Protein AF-A0AAD4GV29-F1 (afdb_monomer)

pLDDT: mean 71.3, std 21.72, range [22.39, 98.0]

Solvent-accessible surface area (backbone atoms only — not comparable to full-atom values): 17876 Å² total; per-residue (Å²): 142,77,88,89,84,85,89,83,89,86,88,80,80,82,79,72,78,74,81,71,72,84,71,77,90,71,69,98,61,87,69,76,59,70,28,51,49,54,67,46,45,49,47,72,76,66,62,64,88,84,55,88,59,56,63,72,58,49,48,53,54,50,46,59,52,58,74,67,46,64,59,55,61,60,69,55,46,73,45,79,80,84,50,91,64,38,76,56,76,64,52,75,66,48,37,65,64,63,46,56,78,70,52,55,62,69,58,48,47,47,40,52,50,59,68,46,56,65,73,76,75,86,79,76,64,67,45,40,37,36,38,14,45,72,60,88,49,68,68,59,30,53,52,52,54,50,48,54,50,47,56,37,68,72,33,73,69,43,67,80,42,41,91,77,31,53,45,82,45,69,91,82,34,56,43,39,94,52,48,74,56,49,50,77,79,47,49,45,86,57,29,59,29,82,100,46,38,38,39,51,69,73,83,42,75,63,52,54,46,50,49,53,49,50,54,50,51,49,50,63,77,38,44,71,56,43,74,78,40,43,67,61,54,46,53,56,52,45,50,60,48,48,44,61,55,46,44,74,38,59,36,32,37,27,61,64,17,71,75,70,70,21,46,35,45,71,61,98,70,47,94,69,63,83,77,58,86,85,70,85,71,83,63,59,59,68,68,89,80,84,133

Secondary structure (DSSP, 8-state):
--------------------TTS-S--S---PPTT-SHHHHHHHHH--TT--S-HHHHHHHHHHHHTT-SB--HHHHTTTTT----SSPPPHHHIIIIITTT--HHHHHHHHHHHHTTSSSTT---PEEEE----SSHHHHHHHHHHHHHHHHH-HHHHHHHHHHEE--HHHH--TT-GGGHHHH-GGGG-B-TTSSBB-----HHHHHHHHHHHHHHHHHTHHHHHHHHHHHHHHHHHHHHHHHHTT-EEEE-HHHHHHT--B--GGG-TTTTT-TTS---S--------

Structure (mmCIF, N/CA/C/O backbone):
data_AF-A0AAD4GV29-F1
#
_entry.id   AF-A0AAD4GV29-F1
#
loop_
_atom_site.group_PDB
_atom_site.id
_atom_site.type_symbol
_atom_site.label_atom_id
_atom_site.label_alt_id
_atom_site.label_comp_id
_atom_site.label_asym_id
_atom_site.label_entity_id
_atom_site.label_seq_id
_atom_site.pdbx_PDB_ins_code
_atom_site.Cartn_x
_atom_site.Cartn_y
_atom_site.Cartn_z
_atom_site.occupancy
_atom_site.B_iso_or_equiv
_atom_site.auth_seq_id
_atom_site.auth_comp_id
_atom_site.auth_asym_id
_atom_site.auth_atom_id
_atom_site.pdbx_PDB_model_num
ATOM 1 N N . MET A 1 1 ? 16.908 58.456 59.358 1.00 43.72 1 MET A N 1
ATOM 2 C CA . MET A 1 1 ? 17.062 57.050 58.941 1.00 43.72 1 MET A CA 1
ATOM 3 C C . MET A 1 1 ? 15.659 56.515 58.940 1.00 43.72 1 MET A C 1
ATOM 5 O O . MET A 1 1 ? 15.117 56.273 60.008 1.00 43.72 1 MET A O 1
ATOM 9 N N . SER A 1 2 ? 15.048 56.576 57.766 1.00 35.25 2 SER A N 1
ATOM 10 C CA . SER A 1 2 ? 13.624 56.371 57.555 1.00 35.25 2 SER A CA 1
ATOM 11 C C . SER A 1 2 ? 13.476 55.537 56.298 1.00 35.25 2 SER A C 1
ATOM 13 O O . SER A 1 2 ? 14.148 55.805 55.300 1.00 35.25 2 SER A O 1
ATOM 15 N N . ASP A 1 3 ? 12.650 54.522 56.471 1.00 42.25 3 ASP A N 1
ATOM 16 C CA . ASP A 1 3 ? 12.029 53.608 55.523 1.00 42.25 3 ASP A CA 1
ATOM 17 C C . ASP A 1 3 ? 11.505 54.307 54.256 1.00 42.25 3 ASP A C 1
ATOM 19 O O . ASP A 1 3 ? 11.138 55.480 54.323 1.00 42.25 3 ASP A O 1
ATOM 23 N N . ASP A 1 4 ? 11.441 53.597 53.125 1.00 43.97 4 ASP A N 1
ATOM 24 C CA . ASP A 1 4 ? 10.141 53.180 52.575 1.00 43.97 4 ASP A CA 1
ATOM 25 C C . ASP A 1 4 ? 10.282 52.153 51.433 1.00 43.97 4 ASP A C 1
ATOM 27 O O . ASP A 1 4 ? 11.365 51.905 50.902 1.00 43.97 4 ASP A O 1
ATOM 31 N N . ASP A 1 5 ? 9.138 51.560 51.130 1.00 43.50 5 ASP A N 1
ATOM 32 C CA . ASP A 1 5 ? 8.848 50.202 50.694 1.00 43.50 5 ASP A CA 1
ATOM 33 C C . ASP A 1 5 ? 8.512 50.065 49.184 1.00 43.50 5 ASP A C 1
ATOM 35 O O . ASP A 1 5 ? 8.375 51.048 48.454 1.00 43.50 5 ASP A O 1
ATOM 39 N N . THR A 1 6 ? 8.227 48.819 48.777 1.00 38.00 6 THR A N 1
ATOM 40 C CA . THR A 1 6 ? 7.393 48.351 47.632 1.00 38.00 6 THR A CA 1
ATOM 41 C C . THR A 1 6 ? 7.939 48.215 46.188 1.00 38.00 6 THR A C 1
ATOM 43 O O . THR A 1 6 ? 8.041 49.166 45.420 1.00 38.00 6 THR A O 1
ATOM 46 N N . SER A 1 7 ? 8.240 46.945 45.851 1.00 43.03 7 SER A N 1
ATOM 47 C CA . SER A 1 7 ? 7.660 46.065 44.798 1.00 43.03 7 SER A CA 1
ATOM 48 C C . SER A 1 7 ? 7.283 46.595 43.399 1.00 43.03 7 SER A C 1
ATOM 50 O O . SER A 1 7 ? 6.442 47.476 43.272 1.00 43.03 7 SER A O 1
ATOM 52 N N . ASP A 1 8 ? 7.786 45.941 42.340 1.00 37.78 8 ASP A N 1
ATOM 53 C CA . ASP A 1 8 ? 7.007 45.008 41.490 1.00 37.78 8 ASP A CA 1
ATOM 54 C C . ASP A 1 8 ? 7.844 44.440 40.320 1.00 37.78 8 ASP A C 1
ATOM 56 O O . ASP A 1 8 ? 8.859 45.001 39.905 1.00 37.78 8 ASP A O 1
ATOM 60 N N . ASP A 1 9 ? 7.400 43.271 39.861 1.00 41.66 9 ASP A N 1
ATOM 61 C CA . ASP A 1 9 ? 7.945 42.354 38.856 1.00 41.66 9 ASP A CA 1
ATOM 62 C C . ASP A 1 9 ? 8.316 42.970 37.490 1.00 41.66 9 ASP A C 1
ATOM 64 O O . ASP A 1 9 ? 7.554 43.759 36.938 1.00 41.66 9 ASP A O 1
ATOM 68 N N . ASP A 1 10 ? 9.382 42.466 36.845 1.00 40.94 10 ASP A N 1
ATOM 69 C CA . ASP A 1 10 ? 9.278 42.124 35.418 1.00 40.94 10 ASP A CA 1
ATOM 70 C C . ASP A 1 10 ? 10.240 41.002 34.990 1.00 40.94 10 ASP A C 1
ATOM 72 O O . ASP A 1 10 ? 11.390 40.881 35.416 1.00 40.94 10 ASP A O 1
ATOM 76 N N . SER A 1 11 ? 9.697 40.160 34.125 1.00 38.06 11 SER A N 1
ATOM 77 C CA . SER A 1 11 ? 10.178 38.867 33.673 1.00 38.06 11 SER A CA 1
ATOM 78 C C . SER A 1 11 ? 10.974 39.035 32.378 1.00 38.06 11 SER A C 1
ATOM 80 O O . SER A 1 11 ? 10.417 39.400 31.349 1.00 38.06 11 SER A O 1
ATOM 82 N N . GLY A 1 12 ? 12.272 38.722 32.384 1.00 31.17 12 GLY A N 1
ATOM 83 C CA . GLY A 1 12 ? 13.130 38.803 31.195 1.00 31.17 12 GLY A CA 1
ATOM 84 C C . GLY A 1 12 ? 13.757 37.460 30.851 1.00 31.17 12 GLY A C 1
ATOM 85 O O . GLY A 1 12 ? 14.874 37.171 31.260 1.00 31.17 12 GLY A O 1
ATOM 86 N N . SER A 1 13 ? 12.997 36.648 30.124 1.00 36.84 13 SER A N 1
ATOM 87 C CA . SER A 1 13 ? 13.292 35.303 29.626 1.00 36.84 13 SER A CA 1
ATOM 88 C C . SER A 1 13 ? 14.750 35.008 29.246 1.00 36.84 13 SER A C 1
ATOM 90 O O . SER A 1 13 ? 15.316 35.588 28.319 1.00 36.84 13 SER A O 1
ATOM 92 N N . ASP A 1 14 ? 15.274 33.976 29.896 1.00 35.31 14 ASP A N 1
ATOM 93 C CA . ASP A 1 14 ? 16.470 33.215 29.558 1.00 35.31 14 ASP A CA 1
ATOM 94 C C . ASP A 1 14 ? 16.257 32.534 28.186 1.00 35.31 14 ASP A C 1
ATOM 96 O O . ASP A 1 14 ? 15.627 31.480 28.077 1.00 35.31 14 ASP A O 1
ATOM 100 N N . HIS A 1 15 ? 16.706 33.163 27.094 1.00 33.09 15 HIS A N 1
ATOM 101 C CA . HIS A 1 15 ? 16.699 32.564 25.753 1.00 33.09 15 HIS A CA 1
ATOM 102 C C . HIS A 1 15 ? 17.787 31.485 25.643 1.00 33.09 15 HIS A C 1
ATOM 104 O O . HIS A 1 15 ? 18.759 31.607 24.897 1.00 33.09 15 HIS A O 1
ATOM 110 N N . ARG A 1 16 ? 17.588 30.362 26.344 1.00 32.34 16 ARG A N 1
ATOM 111 C CA . ARG A 1 16 ? 18.011 29.069 25.804 1.00 32.34 16 ARG A CA 1
ATOM 112 C C . ARG A 1 16 ? 17.164 28.852 24.564 1.00 32.34 16 ARG A C 1
ATOM 114 O O . ARG A 1 16 ? 15.989 28.527 24.679 1.00 32.34 16 ARG A O 1
ATOM 121 N N . GLY A 1 17 ? 17.756 29.111 23.400 1.00 30.89 17 GLY A N 1
ATOM 122 C CA . GLY A 1 17 ? 17.188 28.735 22.115 1.00 30.89 17 GLY A CA 1
ATOM 123 C C . GLY A 1 17 ? 16.870 27.249 22.151 1.00 30.89 17 GLY A C 1
ATOM 124 O O . GLY A 1 17 ? 17.760 26.410 22.020 1.00 30.89 17 GLY A O 1
ATOM 125 N N . ASP A 1 18 ? 15.603 26.958 22.414 1.00 32.22 18 ASP A N 1
ATOM 126 C CA . ASP A 1 18 ? 14.986 25.661 22.251 1.00 32.22 18 ASP A CA 1
ATOM 127 C C . ASP A 1 18 ? 15.112 25.367 20.758 1.00 32.22 18 ASP A C 1
ATOM 129 O O . ASP A 1 18 ? 14.437 25.970 19.921 1.00 32.22 18 ASP A O 1
ATOM 133 N N . TYR A 1 19 ? 16.118 24.568 20.406 1.00 30.70 19 TYR A N 1
ATOM 134 C CA . TYR A 1 19 ? 16.348 24.130 19.039 1.00 30.70 19 TYR A CA 1
ATOM 135 C C . TYR A 1 19 ? 15.205 23.167 18.711 1.00 30.70 19 TYR A C 1
ATOM 137 O O . TYR A 1 19 ? 15.310 21.951 18.896 1.00 30.70 19 TYR A O 1
ATOM 145 N N . ASP A 1 20 ? 14.069 23.734 18.309 1.00 38.16 20 ASP A N 1
ATOM 146 C CA . ASP A 1 20 ? 12.896 22.995 17.879 1.00 38.16 20 ASP A CA 1
ATOM 147 C C . ASP A 1 20 ? 13.203 22.355 16.525 1.00 38.16 20 ASP A C 1
ATOM 149 O O . ASP A 1 20 ? 12.950 22.892 15.453 1.00 38.16 20 ASP A O 1
ATOM 153 N N . TRP A 1 21 ? 13.803 21.170 16.572 1.00 38.12 21 TRP A N 1
ATOM 154 C CA . TRP A 1 21 ? 14.093 20.340 15.404 1.00 38.12 21 TRP A CA 1
ATOM 155 C C . TRP A 1 21 ? 12.818 19.821 14.709 1.00 3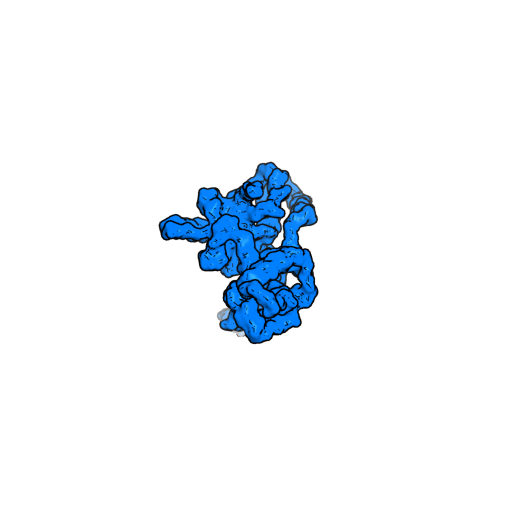8.12 21 TRP A C 1
ATOM 157 O O . TRP A 1 21 ? 12.915 19.040 13.761 1.00 38.12 21 TRP A O 1
ATOM 167 N N . ARG A 1 22 ? 11.612 20.196 15.173 1.00 35.72 22 ARG A N 1
ATOM 168 C CA . ARG A 1 22 ? 10.335 19.699 14.641 1.00 35.72 22 ARG A CA 1
ATOM 169 C C . ARG A 1 22 ? 9.976 20.204 13.244 1.00 35.72 22 ARG A C 1
ATOM 171 O O . ARG A 1 22 ? 9.034 19.653 12.680 1.00 35.72 22 ARG A O 1
ATOM 178 N N . THR A 1 23 ? 10.690 21.167 12.666 1.00 36.03 23 THR A N 1
ATOM 179 C CA . THR A 1 23 ? 10.217 21.846 11.442 1.00 36.03 23 THR A CA 1
ATOM 180 C C . THR A 1 23 ? 11.108 21.775 10.209 1.00 36.03 23 THR A C 1
ATOM 182 O O . THR A 1 23 ? 10.625 22.124 9.140 1.00 36.03 23 THR A O 1
ATOM 185 N N . ASP A 1 24 ? 12.319 21.227 10.269 1.00 40.03 24 ASP A N 1
ATOM 186 C CA . ASP A 1 24 ? 13.158 21.114 9.069 1.00 40.03 24 ASP A CA 1
ATOM 187 C C . ASP A 1 24 ? 13.353 19.650 8.689 1.00 40.03 24 ASP A C 1
ATOM 189 O O . ASP A 1 24 ? 14.056 18.930 9.383 1.00 40.03 24 ASP A O 1
ATOM 193 N N . TYR A 1 25 ? 12.657 19.204 7.635 1.00 44.53 25 TYR A N 1
ATOM 194 C CA . TYR A 1 25 ? 13.100 18.221 6.617 1.00 44.53 25 TYR A CA 1
ATOM 195 C C . TYR A 1 25 ? 11.977 17.795 5.649 1.00 44.53 25 TYR A C 1
ATOM 197 O O . TYR A 1 25 ? 12.112 16.780 4.973 1.00 44.53 25 TYR A O 1
ATOM 205 N N . LEU A 1 26 ? 10.897 18.572 5.533 1.00 48.56 26 LEU A N 1
ATOM 206 C CA . LEU A 1 26 ? 10.041 18.631 4.342 1.00 48.56 26 LEU A CA 1
ATOM 207 C C . LEU A 1 26 ? 9.531 20.078 4.234 1.00 48.56 26 LEU A C 1
ATOM 209 O O . LEU A 1 26 ? 8.484 20.408 4.777 1.00 48.56 26 LEU A O 1
ATOM 213 N N . SER A 1 27 ? 10.323 20.967 3.631 1.00 43.00 27 SER A N 1
ATOM 214 C CA . SER A 1 27 ? 9.837 22.283 3.196 1.00 43.00 27 SER A CA 1
ATOM 215 C C . SER A 1 27 ? 8.774 22.072 2.119 1.00 43.00 27 SER A C 1
ATOM 217 O O . SER A 1 27 ? 9.093 21.316 1.210 1.00 43.00 27 SER A O 1
ATOM 219 N N . ASP A 1 28 ? 7.605 22.716 2.248 1.00 41.97 28 ASP A N 1
ATOM 220 C CA . ASP A 1 28 ? 6.457 23.018 1.346 1.00 41.97 28 ASP A CA 1
ATOM 221 C C . ASP A 1 28 ? 6.274 22.393 -0.070 1.00 41.97 28 ASP A C 1
ATOM 223 O O . ASP A 1 28 ? 5.225 22.587 -0.678 1.00 41.97 28 ASP A O 1
ATOM 227 N N . ASP A 1 29 ? 7.194 21.586 -0.588 1.00 47.78 29 ASP A N 1
ATOM 228 C CA . ASP A 1 29 ? 7.027 20.662 -1.704 1.00 47.78 29 ASP A CA 1
ATOM 229 C C . ASP A 1 29 ? 7.051 19.222 -1.158 1.00 47.78 29 ASP A C 1
ATOM 231 O O . ASP A 1 29 ? 8.110 18.622 -0.953 1.00 47.78 29 ASP A O 1
ATOM 235 N N . ASP A 1 30 ? 5.867 18.641 -0.949 1.00 62.22 30 ASP A N 1
ATOM 236 C CA . ASP A 1 30 ? 5.600 17.251 -0.526 1.00 62.22 30 ASP A CA 1
ATOM 237 C C . ASP A 1 30 ? 6.041 16.190 -1.576 1.00 62.22 30 ASP A C 1
ATOM 239 O O . ASP A 1 30 ? 5.355 15.204 -1.859 1.00 62.22 30 ASP A O 1
ATOM 243 N N . HIS A 1 31 ? 7.201 16.373 -2.210 1.00 73.06 31 HIS A N 1
ATOM 244 C CA . HIS A 1 31 ? 7.697 15.528 -3.287 1.00 73.06 31 HIS A CA 1
ATOM 245 C C . HIS A 1 31 ? 8.817 14.608 -2.809 1.00 73.06 31 HIS A C 1
ATOM 247 O O . HIS A 1 31 ? 9.933 15.043 -2.524 1.00 73.06 31 HIS A O 1
ATOM 253 N N . ILE A 1 32 ? 8.565 13.298 -2.806 1.00 84.94 32 ILE A N 1
ATOM 254 C CA . ILE A 1 32 ? 9.645 12.328 -2.610 1.00 84.94 32 ILE A CA 1
ATOM 255 C C . ILE A 1 32 ? 10.310 12.004 -3.959 1.00 84.94 32 ILE A C 1
ATOM 257 O O . ILE A 1 32 ? 9.605 11.746 -4.942 1.00 84.94 32 ILE A O 1
ATOM 261 N N . PRO A 1 33 ? 11.650 11.960 -4.061 1.00 88.25 33 PRO A N 1
ATOM 262 C CA . PRO A 1 33 ? 12.317 11.618 -5.316 1.00 88.25 33 PRO A CA 1
ATOM 263 C C . PRO A 1 33 ? 11.918 10.233 -5.838 1.00 88.25 33 PRO A C 1
ATOM 265 O O . PRO A 1 33 ? 11.671 9.298 -5.071 1.00 88.25 33 PRO A O 1
ATOM 268 N N . TRP A 1 34 ? 11.836 10.084 -7.160 1.00 90.81 34 TRP A N 1
ATOM 269 C CA . TRP A 1 34 ? 11.566 8.790 -7.793 1.00 90.81 34 TRP A CA 1
ATOM 270 C C . TRP A 1 34 ? 12.702 7.791 -7.570 1.00 90.81 34 TRP A C 1
ATOM 272 O O . TRP A 1 34 ? 13.879 8.147 -7.621 1.00 90.81 34 TRP A O 1
ATOM 282 N N . GLY A 1 35 ? 12.339 6.530 -7.329 1.00 90.25 35 GLY A N 1
ATOM 283 C CA . GLY A 1 35 ? 13.274 5.444 -7.050 1.00 90.25 35 GLY A CA 1
ATOM 284 C C . GLY A 1 35 ? 13.620 5.293 -5.570 1.00 90.25 35 GLY A C 1
ATOM 285 O O . GLY A 1 35 ? 14.429 4.439 -5.230 1.00 90.25 35 GLY A O 1
ATOM 286 N N . VAL A 1 36 ? 13.071 6.101 -4.665 1.00 88.38 36 VAL A N 1
ATOM 287 C CA . VAL A 1 36 ? 13.401 5.988 -3.233 1.00 88.38 36 VAL A CA 1
ATOM 288 C C . VAL A 1 36 ? 12.757 4.751 -2.600 1.00 88.38 36 VAL A C 1
ATOM 290 O O . VAL A 1 36 ? 13.322 4.176 -1.672 1.00 88.38 36 VAL A O 1
ATOM 293 N N . LEU A 1 37 ? 11.602 4.301 -3.099 1.00 89.69 37 LEU A N 1
ATOM 294 C CA . LEU A 1 37 ? 10.901 3.159 -2.508 1.00 89.69 37 LEU A CA 1
ATOM 295 C C . LEU A 1 37 ? 11.505 1.821 -2.988 1.00 89.69 37 LEU A C 1
ATOM 297 O O . LEU A 1 37 ? 11.820 1.691 -4.174 1.00 89.69 37 LEU A O 1
ATOM 301 N N . PRO A 1 38 ? 11.601 0.783 -2.129 1.00 91.31 38 PRO A N 1
ATOM 302 C CA . PRO A 1 38 ? 12.167 -0.518 -2.507 1.00 91.31 38 PRO A CA 1
ATOM 303 C C . PRO A 1 38 ? 11.488 -1.171 -3.713 1.00 91.31 38 PRO A C 1
ATOM 305 O O . PRO A 1 38 ? 12.152 -1.755 -4.565 1.00 91.31 38 PRO A O 1
ATOM 308 N N . ILE A 1 39 ? 10.165 -1.045 -3.824 1.00 93.44 39 ILE A N 1
ATOM 309 C CA . ILE A 1 39 ? 9.434 -1.555 -4.988 1.00 93.44 39 ILE A CA 1
ATOM 310 C C . ILE A 1 39 ? 9.762 -0.775 -6.264 1.00 93.44 39 ILE A C 1
ATOM 312 O O . ILE A 1 39 ? 9.824 -1.363 -7.336 1.00 93.44 39 ILE A O 1
ATOM 316 N N . GLU A 1 40 ? 10.020 0.531 -6.175 1.00 95.00 40 GLU A N 1
ATOM 317 C CA . GLU A 1 40 ? 10.432 1.313 -7.342 1.00 95.00 40 GLU A CA 1
ATOM 318 C C . GLU A 1 40 ? 11.800 0.848 -7.824 1.00 95.00 40 GLU A C 1
ATOM 320 O O . GLU A 1 40 ? 11.953 0.616 -9.018 1.00 95.00 40 GLU A O 1
ATOM 325 N N . GLN A 1 41 ? 12.747 0.625 -6.901 1.00 94.06 41 GLN A N 1
ATOM 326 C CA . GLN A 1 41 ? 14.038 0.006 -7.213 1.00 94.06 41 GLN A CA 1
ATOM 327 C C . GLN A 1 41 ? 13.861 -1.368 -7.858 1.00 94.06 41 GLN A C 1
ATOM 329 O O . GLN A 1 41 ? 14.482 -1.651 -8.880 1.00 94.06 41 GLN A O 1
ATOM 334 N N . TYR A 1 42 ? 12.987 -2.212 -7.315 1.00 95.69 42 TYR A N 1
ATOM 335 C CA . TYR A 1 42 ? 12.726 -3.524 -7.895 1.00 95.69 42 TYR A CA 1
ATOM 336 C C . TYR A 1 42 ? 12.192 -3.426 -9.329 1.00 95.69 42 TYR A C 1
ATOM 338 O O . TYR A 1 42 ? 12.711 -4.089 -10.228 1.00 95.69 42 TYR A O 1
ATOM 346 N N . LEU A 1 43 ? 11.194 -2.567 -9.560 1.00 97.00 43 LEU A N 1
ATOM 347 C CA . LEU A 1 43 ? 10.583 -2.382 -10.874 1.00 97.00 43 LEU A CA 1
ATOM 348 C C . LEU A 1 43 ? 11.603 -1.896 -11.900 1.00 97.00 43 LEU A C 1
ATOM 350 O O . LEU A 1 43 ? 11.725 -2.509 -12.953 1.00 97.00 43 LEU A O 1
ATOM 354 N N . ILE A 1 44 ? 12.363 -0.842 -11.599 1.00 96.94 44 ILE A N 1
ATOM 355 C CA . ILE A 1 44 ? 13.300 -0.268 -12.574 1.00 96.94 44 ILE A CA 1
ATOM 356 C C . ILE A 1 44 ? 14.504 -1.184 -12.843 1.00 96.94 44 ILE A C 1
ATOM 358 O O . ILE A 1 44 ? 15.088 -1.116 -13.918 1.00 96.94 44 ILE A O 1
ATOM 362 N N . ASN A 1 45 ? 14.895 -2.046 -11.901 1.00 96.25 45 ASN A N 1
ATOM 363 C CA . ASN A 1 45 ? 15.996 -2.995 -12.111 1.00 96.25 45 ASN A CA 1
ATOM 364 C C . ASN A 1 45 ? 15.557 -4.298 -12.802 1.00 96.25 45 ASN A C 1
ATOM 366 O O . ASN A 1 45 ? 16.397 -4.984 -13.373 1.00 96.25 45 ASN A O 1
ATOM 370 N N . THR A 1 46 ? 14.263 -4.631 -12.770 1.00 97.31 46 THR A N 1
ATOM 371 C CA . THR A 1 46 ? 13.729 -5.907 -13.295 1.00 97.31 46 THR A CA 1
ATOM 372 C C . THR A 1 46 ? 12.848 -5.713 -14.534 1.00 97.31 46 THR A C 1
ATOM 374 O O . THR A 1 46 ? 12.311 -6.675 -15.083 1.00 97.31 46 THR A O 1
ATOM 377 N N . TRP A 1 47 ? 12.656 -4.471 -14.979 1.00 98.00 47 TRP A N 1
ATOM 378 C CA . TRP A 1 47 ? 11.840 -4.182 -16.148 1.00 98.00 47 TRP A CA 1
ATOM 379 C C . TRP A 1 47 ? 12.461 -4.766 -17.418 1.00 98.00 47 TRP A C 1
ATOM 381 O O . TRP A 1 47 ? 13.610 -4.481 -17.749 1.00 98.00 47 TRP A O 1
ATOM 391 N N . ASP A 1 48 ? 11.678 -5.549 -18.154 1.00 97.62 48 ASP A N 1
ATOM 392 C CA . ASP A 1 48 ? 12.073 -6.102 -19.447 1.00 97.62 48 ASP A CA 1
ATOM 393 C C . ASP A 1 48 ? 11.481 -5.245 -20.569 1.00 97.62 48 ASP A C 1
ATOM 395 O O . ASP A 1 48 ? 10.285 -5.305 -20.848 1.00 97.62 48 ASP A O 1
ATOM 399 N N . TYR A 1 49 ? 12.335 -4.439 -21.198 1.00 95.44 49 TYR A N 1
ATOM 400 C CA . TYR A 1 49 ? 11.972 -3.550 -22.303 1.00 95.44 49 TYR A CA 1
ATOM 401 C C . TYR A 1 49 ? 11.675 -4.285 -23.614 1.00 95.44 49 TYR A C 1
ATOM 403 O O . TYR A 1 49 ? 11.082 -3.688 -24.510 1.00 95.44 49 TYR A O 1
ATOM 411 N N . ALA A 1 50 ? 12.095 -5.547 -23.744 1.00 96.38 50 ALA A N 1
ATOM 412 C CA . ALA A 1 50 ? 11.802 -6.382 -24.905 1.00 96.38 50 ALA A CA 1
ATOM 413 C C . ALA A 1 50 ? 10.496 -7.177 -24.739 1.00 96.38 50 ALA A C 1
ATOM 415 O O . ALA A 1 50 ? 10.070 -7.860 -25.674 1.00 96.38 50 ALA A O 1
ATOM 416 N N . SER A 1 51 ? 9.857 -7.091 -23.568 1.00 95.44 51 SER A N 1
ATOM 417 C CA . SER A 1 51 ? 8.599 -7.773 -23.291 1.00 95.44 51 SER A CA 1
ATOM 418 C C . SER A 1 51 ? 7.493 -7.317 -24.243 1.00 95.44 51 SER A C 1
ATOM 420 O O . SER A 1 51 ? 7.306 -6.128 -24.497 1.00 95.44 51 SER A O 1
ATOM 422 N N . VAL A 1 52 ? 6.710 -8.283 -24.726 1.00 95.69 52 VAL A N 1
ATOM 423 C CA . VAL A 1 52 ? 5.479 -8.036 -25.495 1.00 95.69 52 VAL A CA 1
ATOM 424 C C . VAL A 1 52 ? 4.270 -7.759 -24.593 1.00 95.69 52 VAL A C 1
ATOM 426 O O . VAL A 1 52 ? 3.193 -7.428 -25.087 1.00 95.69 52 VAL A O 1
ATOM 429 N N . GLU A 1 53 ? 4.421 -7.915 -23.274 1.00 96.00 53 GLU A N 1
ATOM 430 C CA . GLU A 1 53 ? 3.368 -7.610 -22.307 1.00 96.00 53 GLU A CA 1
ATOM 431 C C . GLU A 1 53 ? 3.086 -6.097 -22.282 1.00 96.00 53 GLU A C 1
ATOM 433 O O . GLU A 1 53 ? 4.019 -5.290 -22.257 1.00 96.00 53 GLU A O 1
ATOM 438 N N . PRO A 1 54 ? 1.813 -5.671 -22.196 1.00 96.31 54 PRO A N 1
ATOM 439 C CA . PRO A 1 54 ? 1.493 -4.288 -21.881 1.00 96.31 54 PRO A CA 1
ATOM 440 C C . PRO A 1 54 ? 2.163 -3.855 -20.563 1.00 96.31 54 PRO A C 1
ATOM 442 O O . PRO A 1 54 ? 2.134 -4.623 -19.594 1.00 96.31 54 PRO A O 1
ATOM 445 N N . PRO A 1 55 ? 2.675 -2.611 -20.450 1.00 96.12 55 PRO A N 1
ATOM 446 C CA . PRO A 1 55 ? 3.376 -2.145 -19.250 1.00 96.12 55 PRO A CA 1
ATOM 447 C C . PRO A 1 55 ? 2.609 -2.376 -17.940 1.00 96.12 55 PRO A C 1
ATOM 449 O O . PRO A 1 55 ? 3.178 -2.801 -16.938 1.00 96.12 55 PRO A O 1
ATOM 452 N N . ALA A 1 56 ? 1.292 -2.155 -17.930 1.00 94.75 56 ALA A N 1
ATOM 453 C CA . ALA A 1 56 ? 0.475 -2.396 -16.741 1.00 94.75 56 ALA A CA 1
ATOM 454 C C . ALA A 1 56 ? 0.491 -3.874 -16.300 1.00 94.75 56 ALA A C 1
ATOM 456 O O . ALA A 1 56 ? 0.586 -4.157 -15.106 1.00 94.75 56 ALA A O 1
ATOM 457 N N . GLN A 1 57 ? 0.457 -4.812 -17.251 1.00 96.25 57 GLN A N 1
ATOM 458 C CA . GLN A 1 57 ? 0.468 -6.248 -16.974 1.00 96.25 57 GLN A CA 1
ATOM 459 C C . GLN A 1 57 ? 1.837 -6.708 -16.465 1.00 96.25 57 GLN A C 1
ATOM 461 O O . GLN A 1 57 ? 1.916 -7.402 -15.449 1.00 96.25 57 GLN A O 1
ATOM 466 N N . GLN A 1 58 ? 2.912 -6.256 -17.114 1.00 97.50 58 GLN A N 1
ATOM 467 C CA . GLN A 1 58 ? 4.276 -6.516 -16.660 1.00 97.50 58 GLN A CA 1
ATOM 468 C C . GLN A 1 58 ? 4.489 -6.005 -15.232 1.00 97.50 58 GLN A C 1
ATOM 470 O O . GLN A 1 58 ? 5.048 -6.709 -14.390 1.00 97.50 58 GLN A O 1
ATOM 475 N N . ARG A 1 59 ? 3.973 -4.811 -14.919 1.00 96.75 59 ARG A N 1
ATOM 476 C CA . ARG A 1 59 ? 4.053 -4.231 -13.576 1.00 96.75 59 ARG A CA 1
ATOM 477 C C . ARG A 1 59 ? 3.361 -5.093 -12.524 1.00 96.75 59 ARG A C 1
ATOM 479 O O . ARG A 1 59 ? 3.973 -5.368 -11.498 1.00 96.75 59 ARG A O 1
ATOM 486 N N . VAL A 1 60 ? 2.128 -5.543 -12.766 1.00 94.06 60 VAL A N 1
ATOM 487 C CA . VAL A 1 60 ? 1.397 -6.422 -11.830 1.00 94.06 60 VAL A CA 1
ATOM 488 C C . VAL A 1 60 ? 2.157 -7.730 -11.602 1.00 94.06 60 VAL A C 1
ATOM 490 O O . VAL A 1 60 ? 2.317 -8.169 -10.462 1.00 94.06 60 VAL A O 1
ATOM 493 N N . ARG A 1 61 ? 2.713 -8.325 -12.665 1.00 95.88 61 ARG A N 1
ATOM 494 C CA . ARG A 1 61 ? 3.549 -9.528 -12.550 1.00 95.88 61 ARG A CA 1
ATOM 495 C C . ARG A 1 61 ? 4.786 -9.282 -11.682 1.00 95.88 61 ARG A C 1
ATOM 497 O O . ARG A 1 61 ? 5.077 -10.093 -10.801 1.00 95.88 61 ARG A O 1
ATOM 504 N N . LEU A 1 62 ? 5.500 -8.179 -11.909 1.00 96.81 62 LEU A N 1
ATOM 505 C CA . LEU A 1 62 ? 6.677 -7.801 -11.122 1.00 96.81 62 LEU A CA 1
ATOM 506 C C . LEU A 1 62 ? 6.317 -7.466 -9.668 1.00 96.81 62 LEU A C 1
ATOM 508 O O . LEU A 1 62 ? 7.055 -7.853 -8.770 1.00 96.81 62 LEU A O 1
ATOM 512 N N . LEU A 1 63 ? 5.167 -6.841 -9.406 1.00 93.69 63 LEU A N 1
ATOM 513 C CA . LEU A 1 63 ? 4.651 -6.632 -8.048 1.00 93.69 63 LEU A CA 1
ATOM 514 C C . LEU A 1 63 ? 4.440 -7.970 -7.328 1.00 93.69 63 LEU A C 1
ATOM 516 O O . LEU A 1 63 ? 4.913 -8.150 -6.209 1.00 93.69 63 LEU A O 1
ATOM 520 N N . GLY A 1 64 ? 3.831 -8.955 -7.993 1.00 91.44 64 GLY A N 1
ATOM 521 C CA . GLY A 1 64 ? 3.692 -10.305 -7.440 1.00 91.44 64 GLY A CA 1
ATOM 522 C C . GLY A 1 64 ? 5.034 -11.001 -7.172 1.00 91.44 64 GLY A C 1
ATOM 523 O O . GLY A 1 64 ? 5.160 -11.772 -6.224 1.00 91.44 64 GLY A O 1
ATOM 524 N N . GLN A 1 65 ? 6.066 -10.743 -7.982 1.00 93.38 65 GLN A N 1
ATOM 525 C CA . GLN A 1 65 ? 7.426 -11.230 -7.714 1.00 93.38 65 GLN A CA 1
ATOM 526 C C . GLN A 1 65 ? 8.069 -10.500 -6.529 1.00 93.38 65 GLN A C 1
ATOM 528 O O . GLN A 1 65 ? 8.609 -11.157 -5.643 1.00 93.38 65 GLN A O 1
ATOM 533 N N . PHE A 1 66 ? 7.927 -9.177 -6.457 1.00 91.94 66 PHE A N 1
ATOM 534 C CA . PHE A 1 66 ? 8.402 -8.372 -5.338 1.00 91.94 66 PHE A CA 1
ATOM 535 C C . PHE A 1 66 ? 7.816 -8.839 -4.009 1.00 91.94 66 PHE A C 1
ATOM 537 O O . PHE A 1 66 ? 8.551 -8.934 -3.034 1.00 91.94 66 PHE A O 1
ATOM 544 N N . LEU A 1 67 ? 6.520 -9.164 -3.948 1.00 88.31 67 LEU A N 1
ATOM 545 C CA . LEU A 1 67 ? 5.854 -9.633 -2.724 1.00 88.31 67 LEU A CA 1
ATOM 546 C C . LEU A 1 67 ? 6.397 -10.973 -2.202 1.00 88.31 67 LEU A 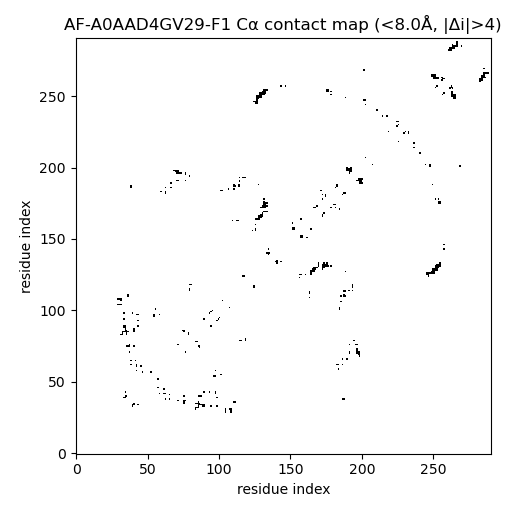C 1
ATOM 548 O O . LEU A 1 67 ? 6.230 -11.268 -1.024 1.00 88.31 67 LEU A O 1
ATOM 552 N N . ARG A 1 68 ? 7.079 -11.754 -3.048 1.00 89.44 68 ARG A N 1
ATOM 553 C CA . ARG A 1 68 ? 7.709 -13.033 -2.683 1.00 89.44 68 ARG A CA 1
ATOM 554 C C . ARG A 1 68 ? 9.154 -12.896 -2.196 1.00 89.44 68 ARG A C 1
ATOM 556 O O . ARG A 1 68 ? 9.768 -13.900 -1.864 1.00 89.44 68 ARG A O 1
ATOM 563 N N . LEU A 1 69 ? 9.722 -11.687 -2.175 1.00 87.06 69 LEU A N 1
ATOM 564 C CA . LEU A 1 69 ? 11.070 -11.478 -1.643 1.00 87.06 69 LEU A CA 1
ATOM 565 C C . LEU A 1 69 ? 11.058 -11.571 -0.118 1.00 87.06 69 LEU A C 1
ATOM 567 O O . LEU A 1 69 ? 10.491 -10.690 0.522 1.00 87.06 69 LEU A O 1
ATOM 571 N N . ASP A 1 70 ? 11.727 -12.561 0.466 1.00 85.44 70 ASP A N 1
ATOM 572 C CA . ASP A 1 70 ? 11.871 -12.658 1.928 1.00 85.44 70 ASP A CA 1
ATOM 573 C C . ASP A 1 70 ? 12.837 -11.611 2.492 1.00 85.44 70 ASP A C 1
ATOM 575 O O . ASP A 1 70 ? 12.670 -11.127 3.612 1.00 85.44 70 ASP A O 1
ATOM 579 N N . ARG A 1 71 ? 13.838 -11.229 1.694 1.00 88.25 71 ARG A N 1
ATOM 580 C CA . ARG A 1 71 ? 14.838 -10.220 2.036 1.00 88.25 71 ARG A CA 1
ATOM 581 C C . ARG A 1 71 ? 15.051 -9.263 0.871 1.00 88.25 71 ARG A C 1
ATOM 583 O O . ARG A 1 71 ? 15.124 -9.674 -0.285 1.00 88.25 71 ARG A O 1
ATOM 590 N N . PHE A 1 72 ? 15.170 -7.985 1.196 1.00 88.12 72 PHE A N 1
ATOM 591 C CA . PHE A 1 72 ? 15.495 -6.921 0.258 1.00 88.12 72 PHE A CA 1
ATOM 592 C C . PHE A 1 72 ? 17.019 -6.684 0.227 1.00 88.12 72 PHE A C 1
ATOM 594 O O . PHE A 1 72 ? 17.685 -6.859 1.250 1.00 88.12 72 PHE A O 1
ATOM 601 N N . PRO A 1 73 ? 17.595 -6.284 -0.919 1.00 89.44 73 PRO A N 1
ATOM 602 C CA . PRO A 1 73 ? 18.963 -5.780 -0.996 1.00 89.44 73 PRO A CA 1
ATOM 603 C C . PRO A 1 73 ? 19.224 -4.625 -0.021 1.00 89.44 73 PRO A C 1
ATOM 605 O O . PRO A 1 73 ? 18.394 -3.721 0.119 1.00 89.44 73 PRO A O 1
ATOM 608 N N . GLU A 1 74 ? 20.389 -4.646 0.633 1.00 85.31 74 GLU A N 1
ATOM 609 C CA . GLU A 1 74 ? 20.791 -3.673 1.662 1.00 85.31 74 GLU A CA 1
ATOM 610 C C . GLU A 1 74 ? 20.702 -2.237 1.150 1.00 85.31 74 GLU A C 1
ATOM 612 O O . GLU A 1 74 ? 20.218 -1.349 1.846 1.00 85.31 74 GLU A O 1
ATOM 617 N N . GLU A 1 75 ? 21.096 -1.994 -0.094 1.00 84.81 75 GLU A N 1
ATOM 618 C CA . GLU A 1 75 ? 21.056 -0.685 -0.734 1.00 84.81 75 GLU A CA 1
ATOM 619 C C . GLU A 1 75 ? 19.632 -0.120 -0.890 1.00 84.81 75 GLU A C 1
ATOM 621 O O . GLU A 1 75 ? 19.462 1.101 -0.959 1.00 84.81 75 GLU A O 1
ATOM 626 N N . TRP A 1 76 ? 18.601 -0.976 -0.900 1.00 84.62 76 TRP A N 1
ATOM 627 C CA . TRP A 1 76 ? 17.194 -0.558 -0.945 1.00 84.62 76 TRP A CA 1
ATOM 628 C C . TRP A 1 76 ? 16.649 -0.237 0.452 1.00 84.62 76 TRP A C 1
ATOM 630 O O . TRP A 1 76 ? 15.719 0.560 0.563 1.00 84.62 76 TRP A O 1
ATOM 640 N N . CYS A 1 77 ? 17.224 -0.813 1.515 1.00 75.81 77 CYS A N 1
ATOM 641 C CA . CYS A 1 77 ? 16.790 -0.585 2.902 1.00 75.81 77 CYS A CA 1
ATOM 642 C C . CYS A 1 77 ? 17.680 0.390 3.681 1.00 75.81 77 CYS A C 1
ATOM 644 O O . CYS A 1 77 ? 17.253 0.920 4.706 1.00 75.81 77 CYS A O 1
ATOM 646 N N . SER A 1 78 ? 18.916 0.637 3.230 1.00 57.19 78 SER A N 1
ATOM 647 C CA . SER A 1 78 ? 19.957 1.391 3.956 1.00 57.19 78 SER A CA 1
ATOM 648 C C . SER A 1 78 ? 19.579 2.846 4.273 1.00 57.19 78 SER A C 1
ATOM 650 O O . SER A 1 78 ? 20.341 3.561 4.919 1.00 57.19 78 SER A O 1
ATOM 652 N N . ARG A 1 79 ? 18.394 3.304 3.854 1.00 57.06 79 ARG A N 1
ATOM 653 C CA . ARG A 1 79 ? 17.975 4.707 3.878 1.00 57.06 79 ARG A CA 1
ATOM 654 C C . ARG A 1 79 ? 16.744 5.032 4.717 1.00 57.06 79 ARG A C 1
ATOM 656 O O . ARG A 1 79 ? 16.307 6.178 4.707 1.00 57.06 79 ARG A O 1
ATOM 663 N N . PHE A 1 80 ? 16.288 4.123 5.579 1.00 55.44 80 PHE A N 1
ATOM 664 C CA . PHE A 1 80 ? 15.334 4.476 6.648 1.00 55.44 80 PHE A CA 1
ATOM 665 C C . PHE A 1 80 ? 15.942 5.386 7.745 1.00 55.44 80 PHE A C 1
ATOM 667 O O . PHE A 1 80 ? 15.285 5.701 8.730 1.00 55.44 80 PHE A O 1
ATOM 674 N N . ARG A 1 81 ? 17.193 5.848 7.559 1.00 51.94 81 ARG A N 1
ATOM 675 C CA . ARG A 1 81 ? 17.987 6.678 8.480 1.00 51.94 81 ARG A CA 1
ATOM 676 C C . ARG A 1 81 ? 18.364 8.070 7.923 1.00 51.94 81 ARG A C 1
ATOM 678 O O . ARG A 1 81 ? 19.474 8.513 8.170 1.00 51.94 81 ARG A O 1
ATOM 685 N N . ASN A 1 82 ? 17.456 8.782 7.240 1.00 52.50 82 ASN A N 1
ATOM 686 C CA . ASN A 1 82 ? 17.556 10.235 6.922 1.00 52.50 82 ASN A CA 1
ATOM 687 C C . ASN A 1 82 ? 18.074 10.669 5.524 1.00 52.50 82 ASN A C 1
ATOM 689 O O . ASN A 1 82 ? 18.529 11.802 5.394 1.00 52.50 82 ASN A O 1
ATOM 693 N N . ALA A 1 83 ? 17.996 9.857 4.458 1.00 57.81 83 ALA A N 1
ATOM 694 C CA . ALA A 1 83 ? 18.403 10.318 3.115 1.00 57.81 83 ALA A CA 1
ATOM 695 C C . ALA A 1 83 ? 17.390 9.968 2.008 1.00 57.81 83 ALA A C 1
ATOM 697 O O . ALA A 1 83 ? 17.221 8.799 1.668 1.00 57.81 83 ALA A O 1
ATOM 698 N N . LEU A 1 84 ? 16.788 10.990 1.383 1.00 73.31 84 LEU A N 1
ATOM 699 C CA . LEU A 1 84 ? 15.910 10.903 0.197 1.00 73.31 84 LEU A CA 1
ATOM 700 C C . LEU A 1 84 ? 16.693 10.648 -1.109 1.00 73.31 84 LEU A C 1
ATOM 702 O O . LEU A 1 84 ? 16.400 11.216 -2.157 1.00 73.31 84 LEU A O 1
ATOM 706 N N . VAL A 1 85 ? 17.727 9.812 -1.060 1.00 80.56 85 VAL A N 1
ATOM 707 C CA . VAL A 1 85 ? 18.557 9.494 -2.229 1.00 80.56 85 VAL A CA 1
ATOM 708 C C . VAL A 1 85 ? 18.218 8.072 -2.673 1.00 80.56 85 VAL A C 1
ATOM 710 O O . VAL A 1 85 ? 18.267 7.175 -1.845 1.00 80.56 85 VAL A O 1
ATOM 713 N N . PRO A 1 86 ? 17.858 7.800 -3.932 1.00 84.94 86 PRO A N 1
ATOM 714 C CA . PRO A 1 86 ? 17.590 6.437 -4.387 1.00 84.94 86 PRO A CA 1
ATOM 715 C C . PRO A 1 86 ? 18.885 5.615 -4.540 1.00 84.94 86 PRO A C 1
ATOM 717 O O . PRO A 1 86 ? 19.986 6.161 -4.635 1.00 84.94 86 PRO A O 1
ATOM 720 N N . ALA A 1 87 ? 18.795 4.277 -4.522 1.00 86.19 87 ALA A N 1
ATOM 721 C CA . ALA A 1 87 ? 19.959 3.402 -4.770 1.00 86.19 87 ALA A CA 1
ATOM 722 C C . ALA A 1 87 ? 20.444 3.561 -6.213 1.00 86.19 87 ALA A C 1
ATOM 724 O O . ALA A 1 87 ? 21.630 3.749 -6.466 1.00 86.19 87 ALA A O 1
ATOM 725 N N . ARG A 1 88 ? 19.480 3.608 -7.130 1.00 90.62 88 ARG A N 1
ATOM 726 C CA . ARG A 1 88 ? 19.658 4.013 -8.516 1.00 90.62 88 ARG A CA 1
ATOM 727 C C . ARG A 1 88 ? 18.634 5.079 -8.871 1.00 90.62 88 ARG A C 1
ATOM 729 O O . ARG A 1 88 ? 17.439 4.875 -8.656 1.00 90.62 88 ARG A O 1
ATOM 736 N N . PHE A 1 89 ? 19.084 6.189 -9.444 1.00 91.88 89 PHE A N 1
ATOM 737 C CA . PHE A 1 89 ? 18.169 7.184 -9.994 1.00 91.88 89 PHE A CA 1
ATOM 738 C C . PHE A 1 89 ? 17.464 6.613 -11.234 1.00 91.88 89 PHE A C 1
ATOM 740 O O . PHE A 1 89 ? 18.143 6.091 -12.128 1.00 91.88 89 PHE A O 1
ATOM 747 N N . PRO A 1 90 ? 16.124 6.683 -11.308 1.00 94.88 90 PRO A N 1
ATOM 748 C CA . PRO A 1 90 ? 15.409 6.307 -12.514 1.00 94.88 90 PRO A CA 1
ATOM 749 C C . PRO A 1 90 ? 15.659 7.338 -13.615 1.00 94.88 90 PRO A C 1
ATOM 751 O O . PRO A 1 90 ? 15.717 8.547 -13.376 1.00 94.88 90 PRO A O 1
ATOM 754 N N . THR A 1 91 ? 15.778 6.857 -14.845 1.00 96.50 91 THR A N 1
ATOM 755 C CA . THR A 1 91 ? 15.844 7.701 -16.038 1.00 96.50 91 THR A CA 1
ATOM 756 C C . THR A 1 91 ? 14.483 8.343 -16.331 1.00 96.50 91 THR A C 1
ATOM 758 O O . THR A 1 91 ? 13.437 7.907 -15.846 1.00 96.50 91 THR A O 1
ATOM 761 N N . VAL A 1 92 ? 14.461 9.372 -17.184 1.00 95.62 92 VAL A N 1
ATOM 762 C CA . VAL A 1 92 ? 13.205 10.011 -17.625 1.00 95.62 92 VAL A CA 1
ATOM 763 C C . VAL A 1 92 ? 12.280 9.013 -18.337 1.00 95.62 92 VAL A C 1
ATOM 765 O O . VAL A 1 92 ? 11.064 9.070 -18.156 1.00 95.62 92 VAL A O 1
ATOM 768 N N . ALA A 1 93 ? 12.843 8.088 -19.120 1.00 96.00 93 ALA A N 1
ATOM 769 C CA . ALA A 1 93 ? 12.077 7.053 -19.812 1.00 96.00 93 ALA A CA 1
ATOM 770 C C . ALA A 1 93 ? 11.445 6.059 -18.825 1.00 96.00 93 ALA A C 1
ATOM 772 O O . ALA A 1 93 ? 10.252 5.781 -18.922 1.00 96.00 93 ALA A O 1
ATOM 773 N N . GLU A 1 94 ? 12.210 5.597 -17.831 1.00 96.94 94 GLU A N 1
ATOM 774 C CA . GLU A 1 94 ? 11.718 4.723 -16.756 1.00 96.94 94 GLU A CA 1
ATOM 775 C C . GLU A 1 94 ? 10.603 5.381 -15.956 1.00 96.94 94 GLU A C 1
ATOM 777 O O . GLU A 1 94 ? 9.560 4.778 -15.715 1.00 96.94 94 GLU A O 1
ATOM 782 N N . ASN A 1 95 ? 10.788 6.647 -15.596 1.00 95.56 95 ASN A N 1
ATOM 783 C CA . ASN A 1 95 ? 9.771 7.421 -14.907 1.00 95.56 95 ASN A CA 1
ATOM 784 C C . ASN A 1 95 ? 8.461 7.467 -15.707 1.00 95.56 95 ASN A C 1
ATOM 786 O O . ASN A 1 95 ? 7.411 7.112 -15.179 1.00 95.56 95 ASN A O 1
ATOM 790 N N . ARG A 1 96 ? 8.521 7.821 -16.995 1.00 95.62 96 ARG A N 1
ATOM 791 C CA . ARG A 1 96 ? 7.337 7.929 -17.864 1.00 95.62 96 ARG A CA 1
ATOM 792 C C . ARG A 1 96 ? 6.639 6.599 -18.127 1.00 95.62 96 ARG A C 1
ATOM 794 O O . ARG A 1 96 ? 5.417 6.572 -18.208 1.00 95.62 96 ARG A O 1
ATOM 801 N N . LEU A 1 97 ? 7.401 5.523 -18.299 1.00 96.06 97 LEU A N 1
ATOM 802 C CA . LEU A 1 97 ? 6.869 4.221 -18.703 1.00 96.06 97 LEU A CA 1
ATOM 803 C C . LEU A 1 97 ? 6.440 3.368 -17.502 1.00 96.06 97 LEU A C 1
ATOM 805 O O . LEU A 1 97 ? 5.377 2.746 -17.510 1.00 96.06 97 LEU A O 1
ATOM 809 N N . ILE A 1 98 ? 7.274 3.329 -16.467 1.00 96.94 98 ILE A N 1
ATOM 810 C CA . ILE A 1 98 ? 7.185 2.348 -15.385 1.00 96.94 98 ILE A CA 1
ATOM 811 C C . ILE A 1 98 ? 6.468 2.949 -14.180 1.00 96.94 98 ILE A C 1
ATOM 813 O O . ILE A 1 98 ? 5.517 2.343 -13.679 1.00 96.94 98 ILE A O 1
ATOM 817 N N . LEU A 1 99 ? 6.913 4.128 -13.732 1.00 95.50 99 LEU A N 1
ATOM 818 C CA . LEU A 1 99 ? 6.624 4.643 -12.393 1.00 95.50 99 LEU A CA 1
ATOM 819 C C . LEU A 1 99 ? 5.459 5.648 -12.346 1.00 95.50 99 LEU A C 1
ATOM 821 O O . LEU A 1 99 ? 4.526 5.457 -11.567 1.00 95.50 99 LEU A O 1
ATOM 825 N N . TRP A 1 100 ? 5.457 6.679 -13.195 1.00 94.62 100 TRP A N 1
ATOM 826 C CA . TRP A 1 100 ? 4.406 7.709 -13.223 1.00 94.62 100 T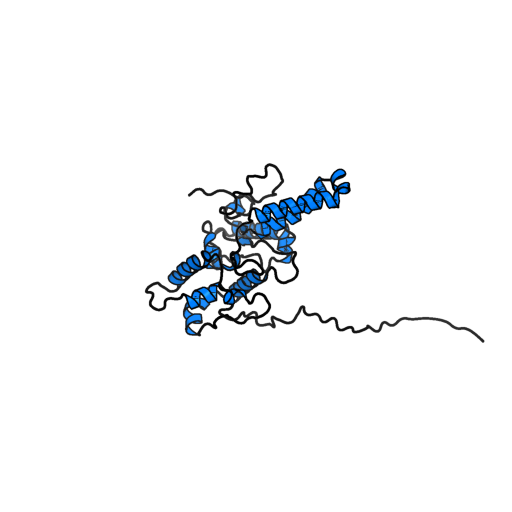RP A CA 1
ATOM 827 C C . TRP A 1 100 ? 3.011 7.153 -13.521 1.00 94.62 100 TRP A C 1
ATOM 829 O O . TRP A 1 100 ? 2.076 7.540 -12.825 1.00 94.62 100 TRP A O 1
ATOM 839 N N . PRO A 1 101 ? 2.830 6.218 -14.480 1.00 94.62 101 PRO A N 1
ATOM 840 C CA . PRO A 1 101 ? 1.502 5.675 -14.765 1.00 94.62 101 PRO A CA 1
ATOM 841 C C . PRO A 1 101 ? 0.972 4.751 -13.665 1.00 94.62 101 PRO A C 1
ATOM 843 O O . PRO A 1 101 ? -0.153 4.272 -13.761 1.00 94.62 101 PRO A O 1
ATOM 846 N N . TRP A 1 102 ? 1.798 4.405 -12.678 1.00 93.94 102 TRP A N 1
ATOM 847 C CA . TRP A 1 102 ? 1.414 3.498 -11.608 1.00 93.94 102 TRP A CA 1
ATOM 848 C C . TRP A 1 102 ? 0.838 4.228 -10.402 1.00 93.94 102 TRP A C 1
ATOM 850 O O . TRP A 1 102 ? -0.194 3.808 -9.887 1.00 93.94 102 TRP A O 1
ATOM 860 N N . ARG A 1 103 ? 1.524 5.271 -9.911 1.00 90.62 103 ARG A N 1
ATOM 861 C CA . ARG A 1 103 ? 1.182 5.930 -8.642 1.00 90.62 103 ARG A CA 1
ATOM 862 C C . ARG A 1 103 ? 1.426 7.431 -8.690 1.00 90.62 103 ARG A C 1
ATOM 864 O O . ARG A 1 103 ? 2.424 7.890 -9.240 1.00 90.62 103 ARG A O 1
ATOM 871 N N . SER A 1 104 ? 0.533 8.180 -8.049 1.00 90.75 104 SER A N 1
ATOM 872 C CA . SER A 1 104 ? 0.683 9.616 -7.806 1.00 90.75 104 SER A CA 1
ATOM 873 C C . SER A 1 104 ? 1.733 9.904 -6.727 1.00 90.75 104 SER A C 1
ATOM 875 O O . SER A 1 104 ? 2.104 9.016 -5.957 1.00 90.75 104 SER A O 1
ATOM 877 N N . GLN A 1 105 ? 2.187 11.157 -6.632 1.00 89.06 105 GLN A N 1
ATOM 878 C CA . GLN A 1 105 ? 3.081 11.578 -5.546 1.00 89.06 105 GLN A CA 1
ATOM 879 C C . GLN A 1 105 ? 2.448 11.404 -4.166 1.00 89.06 105 GLN A C 1
ATOM 881 O O . GLN A 1 105 ? 3.105 10.884 -3.271 1.00 89.06 105 GLN A O 1
ATOM 886 N N . ASP A 1 106 ? 1.160 11.702 -4.015 1.00 87.44 106 ASP A N 1
ATOM 887 C CA . ASP A 1 106 ? 0.448 11.539 -2.743 1.00 87.44 106 ASP A CA 1
ATOM 888 C C . ASP A 1 106 ? 0.474 10.086 -2.257 1.00 87.44 106 ASP A C 1
ATOM 890 O O . ASP A 1 106 ? 0.760 9.803 -1.090 1.00 87.44 106 ASP A O 1
ATOM 894 N N . MET A 1 107 ? 0.234 9.133 -3.163 1.00 89.50 107 MET A N 1
ATOM 895 C CA . MET A 1 107 ? 0.297 7.711 -2.823 1.00 89.50 107 MET A CA 1
ATOM 896 C C . MET A 1 107 ? 1.713 7.262 -2.483 1.00 89.50 107 MET A C 1
ATOM 898 O O . MET A 1 107 ? 1.906 6.438 -1.587 1.00 89.50 107 MET A O 1
ATOM 902 N N . ARG A 1 108 ? 2.714 7.836 -3.148 1.00 91.50 108 ARG A N 1
ATOM 903 C CA . ARG A 1 108 ? 4.121 7.591 -2.833 1.00 91.50 108 ARG A CA 1
ATOM 904 C C . ARG A 1 108 ? 4.515 8.164 -1.480 1.00 91.50 108 ARG A C 1
ATOM 906 O O . ARG A 1 108 ? 5.217 7.492 -0.731 1.00 91.50 108 ARG A O 1
ATOM 913 N N . LEU A 1 109 ? 4.020 9.345 -1.121 1.00 85.94 109 LEU A N 1
ATOM 914 C CA . LEU A 1 109 ? 4.234 9.941 0.193 1.00 85.94 109 LEU A CA 1
ATOM 915 C C . LEU A 1 109 ? 3.622 9.068 1.297 1.00 85.94 109 LEU A C 1
ATOM 917 O O . LEU A 1 109 ? 4.268 8.828 2.317 1.00 85.94 109 LEU A O 1
ATOM 921 N N . LYS A 1 110 ? 2.415 8.523 1.082 1.00 85.75 110 LYS A N 1
ATOM 922 C CA . LYS A 1 110 ? 1.813 7.540 2.000 1.00 85.75 110 LYS A CA 1
ATOM 923 C C . LYS A 1 110 ? 2.675 6.280 2.120 1.00 85.75 110 LYS A C 1
ATOM 925 O O . LYS A 1 110 ? 2.982 5.862 3.233 1.00 85.75 110 LYS A O 1
ATOM 930 N N . ALA A 1 111 ? 3.132 5.721 0.999 1.00 87.94 111 ALA A N 1
ATOM 931 C CA . ALA A 1 111 ? 4.038 4.571 0.977 1.00 87.94 111 ALA A CA 1
ATOM 932 C C . ALA A 1 111 ? 5.354 4.833 1.735 1.00 87.94 111 ALA A C 1
ATOM 934 O O . ALA A 1 111 ? 5.795 4.008 2.533 1.00 87.94 111 ALA A O 1
ATOM 935 N N . TRP A 1 112 ? 5.954 6.009 1.554 1.00 84.00 112 TRP A N 1
ATOM 936 C CA . TRP A 1 112 ? 7.148 6.431 2.28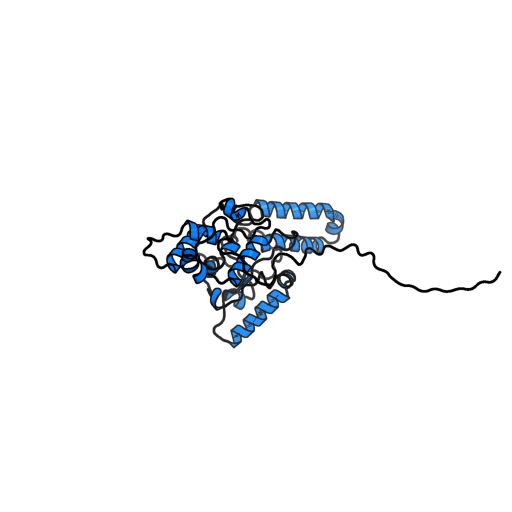5 1.00 84.00 112 TRP A CA 1
ATOM 937 C C . TRP A 1 112 ? 6.899 6.526 3.792 1.00 84.00 112 TRP A C 1
ATOM 939 O O . TRP A 1 112 ? 7.705 6.044 4.589 1.00 84.00 112 TRP A O 1
ATOM 949 N N . LYS A 1 113 ? 5.759 7.094 4.202 1.00 80.38 113 LYS A N 1
ATOM 950 C CA . LYS A 1 113 ? 5.365 7.177 5.616 1.00 80.38 113 LYS A CA 1
ATOM 951 C C . LYS A 1 113 ? 5.176 5.790 6.236 1.00 80.38 113 LYS A C 1
ATOM 953 O O . LYS A 1 113 ? 5.642 5.587 7.351 1.00 80.38 113 LYS A O 1
ATOM 958 N N . ILE A 1 114 ? 4.598 4.823 5.515 1.00 80.81 114 ILE A N 1
ATOM 959 C CA . ILE A 1 114 ? 4.482 3.423 5.975 1.00 80.81 114 ILE A CA 1
ATOM 960 C C . ILE A 1 114 ? 5.852 2.829 6.320 1.00 80.81 114 ILE A C 1
ATOM 962 O O . ILE A 1 114 ? 5.996 2.145 7.336 1.00 80.81 114 ILE A O 1
ATOM 966 N N . LEU A 1 115 ? 6.864 3.087 5.490 1.00 79.31 115 LEU A N 1
ATOM 967 C CA . LEU A 1 115 ? 8.207 2.547 5.698 1.00 79.31 115 LEU A CA 1
ATOM 968 C C . LEU A 1 115 ? 8.974 3.252 6.832 1.00 79.31 115 LEU A C 1
ATOM 970 O O . LEU A 1 115 ? 9.831 2.640 7.462 1.00 79.31 115 LEU A O 1
ATOM 974 N N . GLN A 1 116 ? 8.649 4.512 7.135 1.00 74.25 116 GLN A N 1
ATOM 975 C CA . GLN A 1 116 ? 9.286 5.293 8.206 1.00 74.25 116 GLN A CA 1
ATOM 976 C C . GLN A 1 116 ? 8.707 5.062 9.614 1.00 74.25 116 GLN A C 1
ATOM 978 O O . GLN A 1 116 ? 9.263 5.580 10.586 1.00 74.25 116 GLN A O 1
ATOM 983 N N . GLN A 1 117 ? 7.615 4.304 9.755 1.00 62.31 117 GLN A N 1
ATOM 984 C CA . GLN A 1 117 ? 6.834 4.233 10.999 1.00 62.31 117 GLN A CA 1
ATOM 985 C C . GLN A 1 117 ? 7.487 3.668 12.281 1.00 62.31 117 GLN A C 1
ATOM 987 O O . GLN A 1 117 ? 6.833 3.759 13.316 1.00 62.31 117 GLN A O 1
ATOM 992 N N . PRO A 1 118 ? 8.753 3.208 12.332 1.00 53.06 118 PRO A N 1
ATOM 993 C CA . PRO A 1 118 ? 9.380 2.917 13.619 1.00 53.06 118 PRO A CA 1
ATOM 994 C C . PRO A 1 118 ? 10.467 3.923 14.035 1.00 53.06 118 PRO A C 1
ATOM 996 O O . PRO A 1 118 ? 11.033 3.786 15.119 1.00 53.06 118 PRO A O 1
ATOM 999 N N . HIS A 1 119 ? 10.793 4.930 13.213 1.00 47.53 119 HIS A N 1
ATOM 1000 C CA . HIS A 1 119 ? 12.014 5.724 13.415 1.00 47.53 119 HIS A CA 1
ATOM 1001 C C . HIS A 1 119 ? 11.878 6.961 14.314 1.00 47.53 119 HIS A C 1
ATOM 1003 O O . HIS A 1 119 ? 12.898 7.491 14.751 1.00 47.53 119 HIS A O 1
ATOM 1009 N N . LYS A 1 120 ? 10.665 7.411 14.651 1.00 46.03 120 LYS A N 1
ATOM 1010 C CA . LYS A 1 120 ? 10.464 8.559 15.551 1.00 46.03 120 LYS A CA 1
ATOM 1011 C C . LYS A 1 120 ? 9.676 8.120 16.784 1.00 46.03 120 LYS A C 1
ATOM 1013 O O . LYS A 1 120 ? 8.457 8.071 16.750 1.00 46.03 120 LYS A O 1
ATOM 1018 N N . ASN A 1 121 ? 10.398 7.816 17.862 1.00 41.22 121 ASN A N 1
ATOM 1019 C CA . ASN A 1 121 ? 9.881 7.604 19.220 1.00 41.22 121 ASN A CA 1
ATOM 1020 C C . ASN A 1 121 ? 8.849 6.466 19.335 1.00 41.22 121 ASN A C 1
ATOM 1022 O O . ASN A 1 121 ? 7.640 6.674 19.359 1.00 41.22 121 ASN A O 1
ATOM 1026 N N . GLN A 1 122 ? 9.380 5.243 19.430 1.00 47.00 122 GLN A N 1
ATOM 1027 C CA . GLN A 1 122 ? 8.668 3.986 19.670 1.00 47.00 122 GLN A CA 1
ATOM 1028 C C . GLN A 1 122 ? 7.576 4.118 20.740 1.00 47.00 122 GLN A C 1
ATOM 1030 O O . GLN A 1 122 ? 7.872 4.219 21.923 1.00 47.00 122 GLN A O 1
ATOM 1035 N N . THR A 1 123 ? 6.315 4.094 20.314 1.00 45.81 123 THR A N 1
ATOM 1036 C CA . THR A 1 123 ? 5.136 3.653 21.094 1.00 45.81 123 THR A CA 1
ATOM 1037 C C . THR A 1 123 ? 3.914 3.520 20.177 1.00 45.81 123 THR A C 1
ATOM 1039 O O . THR A 1 123 ? 3.105 2.609 20.361 1.00 45.81 123 THR A O 1
ATOM 1042 N N . ASP A 1 124 ? 3.860 4.309 19.105 1.00 52.09 124 ASP A N 1
ATOM 1043 C CA . ASP A 1 124 ? 2.681 4.485 18.256 1.00 52.09 124 ASP A CA 1
ATOM 1044 C C . ASP A 1 124 ? 2.879 3.915 16.826 1.00 52.09 124 ASP A C 1
ATOM 1046 O O . ASP A 1 124 ? 2.812 4.636 15.836 1.00 52.09 124 ASP A O 1
ATOM 1050 N N . GLU A 1 125 ? 3.129 2.607 16.678 1.00 59.50 125 GLU A N 1
ATOM 1051 C CA . GLU A 1 125 ? 2.789 1.937 15.403 1.00 59.50 125 GLU A CA 1
ATOM 1052 C C . GLU A 1 125 ? 1.257 1.766 15.348 1.00 59.50 125 GLU A C 1
ATOM 1054 O O . GLU A 1 125 ? 0.618 1.422 16.351 1.00 59.50 125 GLU A O 1
ATOM 1059 N N . PHE A 1 126 ? 0.652 2.020 14.192 1.00 66.69 126 PHE A N 1
ATOM 1060 C CA . PHE A 1 126 ? -0.798 1.978 14.015 1.00 66.69 126 PHE A CA 1
ATOM 1061 C C . PHE A 1 126 ? -1.164 0.917 12.979 1.00 66.69 126 PHE A C 1
ATOM 1063 O O . PHE A 1 126 ? -0.469 0.806 11.969 1.00 66.69 126 PHE A O 1
ATOM 1070 N N . PRO A 1 127 ? -2.263 0.165 13.174 1.00 73.44 127 PRO A N 1
ATOM 1071 C CA . PRO A 1 127 ? -2.787 -0.649 12.089 1.00 73.44 127 PRO A CA 1
ATOM 1072 C C . PRO A 1 127 ? -3.194 0.251 10.922 1.00 73.44 127 PRO A C 1
ATOM 1074 O O . PRO A 1 127 ? -3.765 1.329 11.121 1.00 73.44 127 PRO A O 1
ATOM 1077 N N . PHE A 1 128 ? -2.957 -0.216 9.702 1.00 80.31 128 PHE A N 1
ATOM 1078 C CA . PHE A 1 128 ? -3.480 0.450 8.517 1.00 80.31 128 PHE A CA 1
ATOM 1079 C C . PHE A 1 128 ? -4.915 -0.005 8.267 1.00 80.31 128 PHE A C 1
ATOM 1081 O O . PHE A 1 128 ? -5.178 -1.204 8.198 1.00 80.31 128 PHE A O 1
ATOM 1088 N N . LEU A 1 129 ? -5.833 0.949 8.128 1.00 86.00 129 LEU A N 1
ATOM 1089 C CA . LEU A 1 129 ? -7.230 0.715 7.789 1.00 86.00 129 LEU A CA 1
ATOM 1090 C C . LEU A 1 129 ? -7.463 1.060 6.321 1.00 86.00 129 LEU A C 1
ATOM 1092 O O . LEU A 1 129 ? -7.331 2.218 5.926 1.00 86.00 129 LEU A O 1
ATOM 1096 N N . PHE A 1 130 ? -7.866 0.069 5.539 1.00 90.00 130 PHE A N 1
ATOM 1097 C CA . PHE A 1 130 ? -8.243 0.227 4.141 1.00 90.00 130 PHE A CA 1
ATOM 1098 C C . PHE A 1 130 ? -9.733 0.009 3.977 1.00 90.00 130 PHE A C 1
ATOM 1100 O O . PHE A 1 130 ? -10.255 -1.039 4.355 1.00 90.00 130 PHE A O 1
ATOM 1107 N N . ARG A 1 131 ? -10.418 0.973 3.368 1.00 93.56 131 ARG A N 1
ATOM 1108 C CA . ARG A 1 131 ? -11.782 0.763 2.901 1.00 93.56 131 ARG A CA 1
ATOM 1109 C C . ARG A 1 131 ? -11.743 0.190 1.498 1.00 93.56 131 ARG A C 1
ATOM 1111 O O . ARG A 1 131 ? -11.244 0.831 0.579 1.00 93.56 131 ARG A O 1
ATOM 1118 N N . THR A 1 132 ? -12.277 -1.017 1.345 1.00 93.62 132 THR A N 1
ATOM 1119 C CA . THR A 1 132 ? -12.297 -1.709 0.052 1.00 93.62 132 THR A CA 1
ATOM 1120 C C . THR A 1 132 ? -13.680 -1.826 -0.556 1.00 93.62 132 THR A C 1
ATOM 1122 O O . THR A 1 132 ? -13.804 -2.244 -1.706 1.00 93.62 132 THR A O 1
ATOM 1125 N N . TYR A 1 133 ? -14.714 -1.436 0.187 1.00 93.62 133 TYR A N 1
ATOM 1126 C CA . TYR A 1 133 ? -16.089 -1.442 -0.278 1.00 93.62 133 TYR A CA 1
ATOM 1127 C C . TYR A 1 133 ? -16.728 -0.059 -0.189 1.00 93.62 133 TYR A C 1
ATOM 1129 O O . TYR A 1 133 ? -16.652 0.636 0.830 1.00 93.62 133 TYR A O 1
ATOM 1137 N N . TYR A 1 134 ? -17.408 0.300 -1.274 1.00 95.06 134 TYR A N 1
ATOM 1138 C CA . TYR A 1 134 ? -18.164 1.531 -1.418 1.00 95.06 134 TYR A CA 1
ATOM 1139 C C . TYR A 1 134 ? -19.527 1.191 -2.004 1.00 95.06 134 TYR A C 1
ATOM 1141 O O . TYR A 1 134 ? -19.613 0.766 -3.157 1.00 95.06 134 TYR A O 1
ATOM 1149 N N . SER A 1 135 ? -20.590 1.388 -1.221 1.00 94.06 135 SER A N 1
ATOM 1150 C CA . SER A 1 135 ? -21.945 1.151 -1.712 1.00 94.06 135 SER A CA 1
ATOM 1151 C C . SER A 1 135 ? -22.243 2.018 -2.941 1.00 94.06 135 SER A C 1
ATOM 1153 O O . SER A 1 135 ? -21.918 3.210 -2.985 1.00 94.06 135 SER A O 1
ATOM 1155 N N . VAL A 1 136 ? -22.879 1.407 -3.942 1.00 94.25 136 VAL A N 1
ATOM 1156 C CA . VAL A 1 136 ? -23.414 2.114 -5.117 1.00 94.25 136 VAL A CA 1
ATOM 1157 C C . VAL A 1 136 ? -24.648 2.942 -4.758 1.00 94.25 136 VAL A C 1
ATOM 1159 O O . VAL A 1 136 ? -24.914 3.964 -5.392 1.00 94.25 136 VAL A O 1
ATOM 1162 N N . ASP A 1 137 ? -25.381 2.523 -3.722 1.00 96.31 137 ASP A N 1
ATOM 1163 C CA . ASP A 1 137 ? -26.496 3.283 -3.182 1.00 96.31 137 ASP A CA 1
ATOM 1164 C C . ASP A 1 137 ? -25.969 4.460 -2.357 1.00 96.31 137 ASP A C 1
ATOM 1166 O O . ASP A 1 137 ? -25.223 4.288 -1.390 1.00 96.31 137 ASP A O 1
ATOM 1170 N N . LYS A 1 138 ? -26.356 5.680 -2.743 1.00 95.12 138 LYS A N 1
ATOM 1171 C CA . LYS A 1 138 ? -25.837 6.909 -2.129 1.00 95.12 138 LYS A CA 1
ATOM 1172 C C . LYS A 1 138 ? -26.253 7.063 -0.668 1.00 95.12 138 LYS A C 1
ATOM 1174 O O . LYS A 1 138 ? -25.487 7.635 0.105 1.00 95.12 138 LYS A O 1
ATOM 1179 N N . GLN A 1 139 ? -27.444 6.595 -0.294 1.00 96.12 139 GLN A N 1
ATOM 1180 C CA . GLN A 1 139 ? -27.924 6.705 1.084 1.00 96.12 139 GLN A CA 1
ATOM 1181 C C . GLN A 1 139 ? -27.151 5.740 1.980 1.00 96.12 139 GLN A C 1
ATOM 1183 O O . GLN A 1 139 ? -26.607 6.155 3.000 1.00 96.12 139 GLN A O 1
ATOM 1188 N N . GLN A 1 140 ? -27.008 4.488 1.549 1.00 94.94 140 GLN A N 1
ATOM 1189 C CA . GLN A 1 140 ? -26.205 3.496 2.246 1.00 94.94 140 GLN A CA 1
ATOM 1190 C C . GLN A 1 140 ? -24.738 3.922 2.321 1.00 94.94 140 GLN A C 1
ATOM 1192 O O . GLN A 1 140 ? -24.137 3.825 3.382 1.00 94.94 140 GLN A O 1
ATOM 1197 N N . ARG A 1 141 ? -24.171 4.476 1.241 1.00 94.75 141 ARG A N 1
ATOM 1198 C CA . ARG A 1 141 ? -22.798 4.992 1.258 1.00 94.75 141 ARG A CA 1
ATOM 1199 C C . ARG A 1 141 ? -22.617 6.088 2.305 1.00 94.75 141 ARG A C 1
ATOM 1201 O O . ARG A 1 141 ? -21.630 6.053 3.026 1.00 94.75 141 ARG A O 1
ATOM 1208 N N . ALA A 1 142 ? -23.565 7.016 2.428 1.00 95.25 142 ALA A N 1
ATOM 1209 C CA . ALA A 1 142 ? -23.509 8.046 3.462 1.00 95.25 142 ALA A CA 1
ATOM 1210 C C . ALA A 1 142 ? -23.585 7.449 4.882 1.00 95.25 142 ALA A C 1
ATOM 1212 O O . ALA A 1 142 ? -22.872 7.900 5.776 1.00 95.25 142 ALA A O 1
ATOM 1213 N N . LEU A 1 143 ? -24.402 6.408 5.091 1.00 94.12 143 LEU A N 1
ATOM 1214 C CA . LEU A 1 143 ? -24.450 5.679 6.364 1.00 94.12 143 LEU A CA 1
ATOM 1215 C C . LEU A 1 143 ? -23.123 4.967 6.663 1.00 94.12 143 LEU A C 1
ATOM 1217 O O . LEU A 1 143 ? -22.626 5.047 7.785 1.00 94.12 143 LEU A O 1
ATOM 1221 N N . ASP A 1 144 ? -22.526 4.320 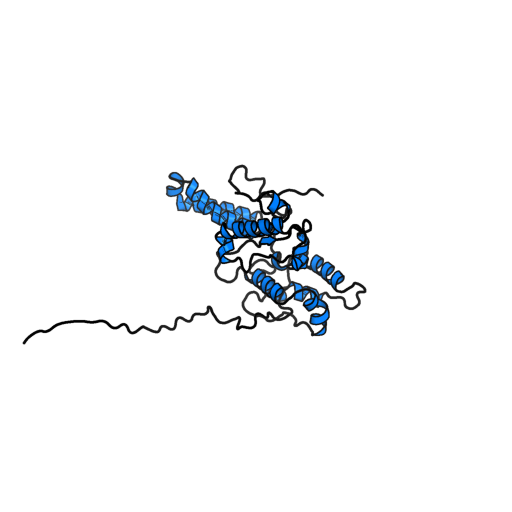5.664 1.00 92.88 144 ASP A N 1
ATOM 1222 C CA . ASP A 1 144 ? -21.223 3.656 5.766 1.00 92.88 144 ASP A CA 1
ATOM 1223 C C . ASP A 1 144 ? -20.101 4.670 6.065 1.00 92.88 144 ASP A C 1
ATOM 1225 O O . ASP A 1 144 ? -19.226 4.410 6.896 1.00 92.88 144 ASP A O 1
ATOM 1229 N N . ASP A 1 145 ? -20.151 5.854 5.443 1.00 93.00 145 ASP A N 1
ATOM 1230 C CA . ASP A 1 145 ? -19.211 6.959 5.666 1.00 93.00 145 ASP A CA 1
ATOM 1231 C C . ASP A 1 145 ? -19.279 7.468 7.117 1.00 93.00 145 ASP A C 1
ATOM 1233 O O . ASP A 1 145 ? -18.250 7.707 7.753 1.00 93.00 145 ASP A O 1
ATOM 1237 N N . GLU A 1 146 ? -20.480 7.605 7.683 1.00 91.50 146 GLU A N 1
ATOM 1238 C CA . GLU A 1 146 ? -20.644 7.947 9.101 1.00 91.50 146 GLU A CA 1
ATOM 1239 C C . GLU A 1 146 ? -20.192 6.807 10.019 1.00 91.50 146 GLU A C 1
ATOM 1241 O O . GLU A 1 146 ? -19.551 7.037 11.049 1.00 91.50 146 GLU A O 1
ATOM 1246 N N . LYS A 1 147 ? -20.447 5.557 9.628 1.00 89.44 147 LYS A N 1
ATOM 1247 C CA . LYS A 1 147 ? -20.039 4.377 10.391 1.00 89.44 147 LYS A CA 1
ATOM 1248 C C . LYS A 1 147 ? -18.520 4.299 10.550 1.00 89.44 147 LYS A C 1
ATOM 1250 O O . LYS A 1 147 ? -18.030 4.166 11.673 1.00 89.44 147 LYS A O 1
ATOM 1255 N N . ILE A 1 148 ? -17.764 4.471 9.465 1.00 87.75 148 ILE A N 1
ATOM 1256 C CA . ILE A 1 148 ? -16.296 4.427 9.521 1.00 87.75 148 ILE A CA 1
ATOM 1257 C C . ILE A 1 148 ? -15.708 5.627 10.273 1.00 87.75 148 ILE A C 1
ATOM 1259 O O . ILE A 1 148 ? -14.755 5.465 11.041 1.00 87.75 148 ILE A O 1
ATOM 1263 N N . LYS A 1 149 ? -16.316 6.820 10.153 1.00 87.06 149 LYS A N 1
ATOM 1264 C CA . LYS A 1 149 ? -15.959 7.983 10.986 1.00 87.06 149 LYS A CA 1
ATOM 1265 C C . LYS A 1 149 ? -16.135 7.670 12.470 1.00 87.06 149 LYS A C 1
ATOM 1267 O O . LYS A 1 149 ? -15.242 7.988 13.256 1.00 87.06 149 LYS A O 1
ATOM 1272 N N . ASN A 1 150 ? -17.226 7.007 12.847 1.00 84.00 150 ASN A N 1
ATOM 1273 C CA . ASN A 1 150 ? -17.484 6.595 14.226 1.00 84.00 150 ASN A CA 1
ATOM 1274 C C . ASN A 1 150 ? -16.491 5.530 14.713 1.00 84.00 150 ASN A C 1
ATOM 1276 O O . ASN A 1 150 ? -15.982 5.639 15.831 1.00 84.00 150 ASN A O 1
ATOM 1280 N N . TRP A 1 151 ? -16.132 4.544 13.886 1.00 82.25 151 TRP A N 1
ATOM 1281 C CA . TRP A 1 151 ? -15.082 3.572 14.223 1.00 82.25 151 TRP A CA 1
ATOM 1282 C C . TRP A 1 151 ? -13.732 4.258 14.490 1.00 82.25 151 TRP A C 1
ATOM 1284 O O . TRP A 1 151 ? -13.099 4.026 15.524 1.00 82.25 151 TRP A O 1
ATOM 1294 N N . ILE A 1 152 ? -13.328 5.184 13.616 1.00 80.50 152 ILE A N 1
ATOM 1295 C CA . ILE A 1 152 ? -12.100 5.976 13.774 1.00 80.50 152 ILE A CA 1
ATOM 1296 C C . ILE A 1 152 ? -12.171 6.864 15.026 1.00 80.50 152 ILE A C 1
ATOM 1298 O O . ILE A 1 152 ? -11.218 6.925 15.802 1.00 80.50 152 ILE A O 1
ATOM 1302 N N . ALA A 1 153 ? -13.304 7.527 15.265 1.00 77.62 153 ALA A N 1
ATOM 1303 C CA . ALA A 1 153 ? -13.492 8.420 16.405 1.00 77.62 153 ALA A CA 1
ATOM 1304 C C . ALA A 1 153 ? -13.615 7.674 17.748 1.00 77.62 153 ALA A C 1
ATOM 1306 O O . ALA A 1 153 ? -13.244 8.206 18.796 1.00 77.62 153 ALA A O 1
ATOM 1307 N N . SER A 1 154 ? -14.106 6.440 17.759 1.00 70.06 154 SER A N 1
ATOM 1308 C CA . SER A 1 154 ? -14.157 5.627 18.980 1.00 70.06 154 SER A CA 1
ATOM 1309 C C . SER A 1 154 ? -12.774 5.099 19.383 1.00 70.06 154 SER A C 1
ATOM 1311 O O . SER A 1 154 ? -12.515 4.860 20.563 1.00 70.06 154 SER A O 1
ATOM 1313 N N . THR A 1 155 ? -11.836 5.024 18.436 1.00 68.06 155 THR A N 1
ATOM 1314 C CA . THR A 1 155 ? -10.501 4.468 18.659 1.00 68.06 155 THR A CA 1
ATOM 1315 C C . THR A 1 155 ? -9.466 5.577 18.858 1.00 68.06 155 THR A C 1
ATOM 1317 O O . THR A 1 155 ? -9.019 6.219 17.907 1.00 68.06 155 THR A O 1
ATOM 1320 N N . LYS A 1 156 ? -9.013 5.782 20.106 1.00 66.56 156 LYS A N 1
ATOM 1321 C CA . LYS A 1 156 ? -8.003 6.810 20.456 1.00 66.56 156 LYS A CA 1
ATOM 1322 C C . LYS A 1 156 ? -6.754 6.774 19.564 1.00 66.56 156 LYS A C 1
ATOM 1324 O O . LYS A 1 156 ? -6.198 7.827 19.269 1.00 66.56 156 LYS A O 1
ATOM 1329 N N . ARG A 1 157 ? -6.336 5.582 19.125 1.00 64.25 157 ARG A N 1
ATOM 1330 C CA . ARG A 1 157 ? -5.166 5.389 18.257 1.00 64.25 157 ARG A CA 1
ATOM 1331 C C . ARG A 1 157 ? -5.383 5.985 16.860 1.00 64.25 157 ARG A C 1
ATOM 1333 O O . ARG A 1 157 ? -4.588 6.806 16.421 1.00 64.25 157 ARG A O 1
ATOM 1340 N N . PHE A 1 158 ? -6.507 5.684 16.209 1.00 68.56 158 PHE A N 1
ATOM 1341 C CA . PHE A 1 158 ? -6.809 6.247 14.891 1.00 68.56 158 PHE A CA 1
ATOM 1342 C C . PHE A 1 158 ? -6.967 7.767 14.907 1.00 68.56 158 PHE A C 1
ATOM 1344 O O . PHE A 1 158 ? -6.541 8.419 13.961 1.00 68.56 158 PHE A O 1
ATOM 1351 N N . LYS A 1 159 ? -7.489 8.357 15.991 1.00 66.75 159 LYS A N 1
ATOM 1352 C CA . LYS A 1 159 ? -7.591 9.823 16.118 1.00 66.75 159 LYS A CA 1
ATOM 1353 C C . LYS A 1 159 ? -6.263 10.555 15.921 1.00 66.75 159 LYS A C 1
ATOM 1355 O O . LYS A 1 159 ? -6.271 11.651 15.378 1.00 66.75 159 LYS A O 1
ATOM 1360 N N . ARG A 1 160 ? -5.147 9.970 16.368 1.00 65.88 160 ARG A N 1
ATOM 1361 C CA . ARG A 1 160 ? -3.818 10.599 16.296 1.00 65.88 160 ARG A CA 1
ATOM 1362 C C . ARG A 1 160 ? -3.129 10.440 14.944 1.00 65.88 160 ARG A C 1
ATOM 1364 O O . ARG A 1 160 ? -2.258 11.238 14.631 1.00 65.88 160 ARG A O 1
ATOM 1371 N N . ALA A 1 161 ? -3.500 9.424 14.168 1.00 70.19 161 ALA A N 1
ATOM 1372 C CA . ALA A 1 161 ? -2.755 9.027 12.973 1.00 70.19 161 ALA A CA 1
ATOM 1373 C C . ALA A 1 161 ? -3.607 8.886 11.707 1.00 70.19 161 ALA A C 1
ATOM 1375 O O . ALA A 1 161 ? -3.081 8.473 10.675 1.00 70.19 161 ALA A O 1
ATOM 1376 N N . LYS A 1 162 ? -4.906 9.223 11.770 1.00 73.81 162 LYS A N 1
ATOM 1377 C CA . LYS A 1 162 ? -5.899 9.027 10.698 1.00 73.81 162 LYS A CA 1
ATOM 1378 C C . LYS A 1 162 ? -5.360 9.402 9.319 1.00 73.81 162 LYS A C 1
ATOM 1380 O O . LYS A 1 162 ? -5.510 8.624 8.388 1.00 73.81 162 LYS A O 1
ATOM 1385 N N . GLU A 1 163 ? -4.710 10.555 9.208 1.00 73.38 163 GLU A N 1
ATOM 1386 C CA . GLU A 1 163 ? -4.193 11.100 7.947 1.00 73.38 163 GLU A CA 1
ATOM 1387 C C . GLU A 1 163 ? -3.188 10.181 7.234 1.00 73.38 163 GLU A C 1
ATOM 1389 O O . GLU A 1 163 ? -3.056 10.243 6.013 1.00 73.38 163 GLU A O 1
ATOM 1394 N N . PHE A 1 164 ? -2.504 9.299 7.969 1.00 73.75 164 PHE A N 1
ATOM 1395 C CA . PHE A 1 164 ? -1.451 8.431 7.430 1.00 73.75 164 PHE A CA 1
ATOM 1396 C C . PHE A 1 164 ? -1.768 6.938 7.520 1.00 73.75 164 PHE A C 1
ATOM 1398 O O . PHE A 1 164 ? -1.026 6.131 6.963 1.00 73.75 164 PHE A O 1
ATOM 1405 N N . VAL A 1 165 ? -2.842 6.562 8.220 1.00 79.06 165 VAL A N 1
ATOM 1406 C CA . VAL A 1 165 ? -3.179 5.152 8.482 1.00 79.06 165 VAL A CA 1
ATOM 1407 C C . VAL A 1 165 ? -4.531 4.741 7.913 1.00 79.06 165 VAL A C 1
ATOM 1409 O O . VAL A 1 165 ? -4.813 3.550 7.848 1.00 79.06 165 VAL A O 1
ATOM 1412 N N . TYR A 1 166 ? -5.359 5.704 7.501 1.00 86.94 166 TYR A N 1
ATOM 1413 C CA . TYR A 1 166 ? -6.656 5.460 6.883 1.00 86.94 166 TYR A CA 1
ATOM 1414 C C . TYR A 1 166 ? -6.603 5.714 5.374 1.00 86.94 166 TYR A C 1
ATOM 1416 O O . TYR A 1 166 ? -6.255 6.805 4.918 1.00 86.94 166 TYR A O 1
ATOM 1424 N N . PHE A 1 167 ? -6.971 4.698 4.602 1.00 90.44 167 PHE A N 1
ATOM 1425 C CA . PHE A 1 167 ? -6.982 4.710 3.146 1.00 90.44 167 PHE A CA 1
ATOM 1426 C C . PHE A 1 167 ? -8.422 4.603 2.650 1.00 90.44 167 PHE A C 1
ATOM 1428 O O . PHE A 1 167 ? -9.042 3.541 2.737 1.00 90.44 167 PHE A O 1
ATOM 1435 N N . ASP A 1 168 ? -8.938 5.729 2.158 1.00 92.19 168 ASP A N 1
ATOM 1436 C CA . ASP A 1 168 ? -10.329 5.901 1.745 1.00 92.19 168 ASP A CA 1
ATOM 1437 C C . ASP A 1 168 ? -10.413 6.671 0.434 1.00 92.19 168 ASP A C 1
ATOM 1439 O O . ASP A 1 168 ? -10.567 7.889 0.404 1.00 92.19 168 ASP A O 1
ATOM 1443 N N . ASP A 1 169 ? -10.249 5.932 -0.651 1.00 92.75 169 ASP A N 1
ATOM 1444 C CA . ASP A 1 169 ? -10.347 6.425 -2.012 1.00 92.75 169 ASP A CA 1
ATOM 1445 C C . ASP A 1 169 ? -10.999 5.330 -2.859 1.00 92.75 169 ASP A C 1
ATOM 1447 O O . ASP A 1 169 ? -10.435 4.252 -3.060 1.00 92.75 169 ASP A O 1
ATOM 1451 N N . ALA A 1 170 ? -12.216 5.598 -3.329 1.00 93.50 170 ALA A N 1
ATOM 1452 C CA . ALA A 1 170 ? -12.996 4.628 -4.083 1.00 93.50 170 ALA A CA 1
ATOM 1453 C C . ALA A 1 170 ? -12.388 4.314 -5.457 1.00 93.50 170 ALA A C 1
ATOM 1455 O O . ALA A 1 170 ? -12.613 3.224 -5.977 1.00 93.50 170 ALA A O 1
ATOM 1456 N N . GLU A 1 171 ? -11.625 5.230 -6.051 1.00 92.69 171 GLU A N 1
ATOM 1457 C CA . GLU A 1 171 ? -10.989 4.995 -7.350 1.00 92.69 171 GLU A CA 1
ATOM 1458 C C . GLU A 1 171 ? -9.779 4.071 -7.211 1.00 92.69 171 GLU A C 1
ATOM 1460 O O . GLU A 1 171 ? -9.487 3.278 -8.108 1.00 92.69 171 GLU A O 1
ATOM 1465 N N . LEU A 1 172 ? -9.103 4.136 -6.062 1.00 92.00 172 LEU A N 1
ATOM 1466 C CA . LEU A 1 172 ? -7.882 3.378 -5.803 1.00 92.00 172 LEU A CA 1
ATOM 1467 C C . LEU A 1 172 ? -8.107 2.074 -5.044 1.00 92.00 172 LEU A C 1
ATOM 1469 O O . LEU A 1 172 ? -7.308 1.154 -5.205 1.00 92.00 172 LEU A O 1
ATOM 1473 N N . PHE A 1 173 ? -9.135 1.990 -4.196 1.00 93.75 173 PHE A N 1
ATOM 1474 C CA . PHE A 1 173 ? -9.264 0.900 -3.226 1.00 93.75 173 PHE A CA 1
ATOM 1475 C C . PHE A 1 173 ? -10.571 0.117 -3.306 1.00 93.75 173 PHE A C 1
ATOM 1477 O O . PHE A 1 173 ? -10.685 -0.880 -2.597 1.00 93.75 173 PHE A O 1
ATOM 1484 N N . ASN A 1 174 ? -11.532 0.489 -4.162 1.00 94.25 174 ASN A N 1
ATOM 1485 C CA . ASN A 1 174 ? -12.806 -0.230 -4.306 1.00 94.25 174 ASN A CA 1
ATOM 1486 C C . ASN A 1 174 ? -12.638 -1.600 -4.994 1.00 94.25 174 ASN A C 1
ATOM 1488 O O . ASN A 1 174 ? -13.027 -1.812 -6.142 1.00 94.25 174 ASN A O 1
ATOM 1492 N N . PHE A 1 175 ? -12.019 -2.536 -4.283 1.00 91.06 175 PHE A N 1
ATOM 1493 C CA . PHE A 1 175 ? -11.722 -3.889 -4.739 1.00 91.06 175 PHE A CA 1
ATOM 1494 C C . PHE A 1 175 ? -12.759 -4.916 -4.274 1.00 91.06 175 PHE A C 1
ATOM 1496 O O . PHE A 1 175 ? -12.705 -6.074 -4.694 1.00 91.06 175 PHE A O 1
ATOM 1503 N N . GLY A 1 176 ? -13.690 -4.511 -3.406 1.00 87.31 176 GLY A N 1
ATOM 1504 C CA . GLY A 1 176 ? -14.683 -5.382 -2.791 1.00 87.31 176 GLY A CA 1
ATOM 1505 C C . GLY A 1 176 ? -14.021 -6.609 -2.148 1.00 87.31 176 GLY A C 1
ATOM 1506 O O . GLY A 1 176 ? -13.128 -6.441 -1.310 1.00 87.31 176 GLY A O 1
ATOM 1507 N N . PRO A 1 177 ? -14.409 -7.838 -2.539 1.00 82.75 177 PRO A N 1
ATOM 1508 C CA . PRO A 1 177 ? -13.839 -9.065 -1.981 1.00 82.75 177 PRO A CA 1
ATOM 1509 C C . PRO A 1 177 ? -12.376 -9.305 -2.389 1.00 82.75 177 PRO A C 1
ATOM 1511 O O . PRO A 1 177 ? -11.674 -10.057 -1.718 1.00 82.75 177 PRO A O 1
ATOM 1514 N N . HIS A 1 178 ? -11.881 -8.658 -3.450 1.00 87.88 178 HIS A N 1
ATOM 1515 C CA . HIS A 1 178 ? -10.511 -8.817 -3.952 1.00 87.88 178 HIS A CA 1
ATOM 1516 C C . HIS A 1 178 ? -9.525 -7.852 -3.281 1.00 87.88 178 HIS A C 1
ATOM 1518 O O . HIS A 1 178 ? -8.656 -7.274 -3.935 1.00 87.88 178 HIS A O 1
ATOM 1524 N N . TRP A 1 179 ? -9.655 -7.654 -1.969 1.00 86.06 179 TRP A N 1
ATOM 1525 C CA . TRP A 1 179 ? -8.849 -6.703 -1.200 1.00 86.06 179 TRP A CA 1
ATOM 1526 C C . TRP A 1 179 ? -7.336 -6.958 -1.314 1.00 86.06 179 TRP A C 1
ATOM 1528 O O . TRP A 1 179 ? -6.553 -6.038 -1.120 1.00 86.06 179 TRP A O 1
ATOM 1538 N N . GLN A 1 180 ? -6.882 -8.161 -1.682 1.00 84.75 180 GLN A N 1
ATOM 1539 C CA . GLN A 1 180 ? -5.458 -8.451 -1.902 1.00 84.75 180 GLN A CA 1
ATOM 1540 C C . GLN A 1 180 ? -4.843 -7.555 -2.989 1.00 84.75 180 GLN A C 1
ATOM 1542 O O . GLN A 1 180 ? -3.638 -7.306 -2.981 1.00 84.75 180 GLN A O 1
ATOM 1547 N N . ARG A 1 181 ? -5.667 -7.004 -3.888 1.00 87.94 181 ARG A N 1
ATOM 1548 C CA . ARG A 1 181 ? -5.242 -6.012 -4.882 1.00 87.94 181 ARG A CA 1
ATOM 1549 C C . ARG A 1 181 ? -4.719 -4.715 -4.262 1.00 87.94 181 ARG A C 1
ATOM 1551 O O . ARG A 1 181 ? -4.010 -3.974 -4.931 1.00 87.94 181 ARG A O 1
ATOM 1558 N N . LEU A 1 182 ? -4.946 -4.477 -2.966 1.00 89.69 182 LEU A N 1
ATOM 1559 C CA . LEU A 1 182 ? -4.259 -3.431 -2.205 1.00 89.69 182 LEU A CA 1
ATOM 1560 C C . LEU A 1 182 ? -2.734 -3.514 -2.362 1.00 89.69 182 LEU A C 1
ATOM 1562 O O . LEU A 1 182 ? -2.078 -2.481 -2.478 1.00 89.69 182 LEU A O 1
ATOM 1566 N N . TYR A 1 183 ? -2.163 -4.720 -2.439 1.00 88.75 183 TYR A N 1
ATOM 1567 C CA . TYR A 1 183 ? -0.723 -4.894 -2.634 1.00 88.75 183 TYR A CA 1
ATOM 1568 C C . TYR A 1 183 ? -0.237 -4.454 -4.025 1.00 88.75 183 TYR A C 1
ATOM 1570 O O . TYR A 1 183 ? 0.955 -4.213 -4.200 1.00 88.75 183 TYR A O 1
ATOM 1578 N N . GLU A 1 184 ? -1.133 -4.306 -5.007 1.00 91.31 184 GLU A N 1
ATOM 1579 C CA . GLU A 1 184 ? -0.803 -3.723 -6.315 1.00 91.31 184 GLU A CA 1
ATOM 1580 C C . GLU A 1 184 ? -0.604 -2.201 -6.219 1.00 91.31 184 GLU A C 1
ATOM 1582 O O . GLU A 1 184 ? 0.124 -1.615 -7.022 1.00 91.31 184 GLU A O 1
ATOM 1587 N N . VAL A 1 185 ? -1.235 -1.555 -5.233 1.00 92.38 185 VAL A N 1
ATOM 1588 C CA . VAL A 1 185 ? -1.211 -0.098 -5.033 1.00 92.38 185 VAL A CA 1
ATOM 1589 C C . VAL A 1 185 ? -0.190 0.301 -3.967 1.00 92.38 185 VAL A C 1
ATOM 1591 O O . VAL A 1 185 ? 0.544 1.277 -4.125 1.00 92.38 185 VAL A O 1
ATOM 1594 N N . ILE A 1 186 ? -0.120 -0.446 -2.867 1.00 91.25 186 ILE A N 1
ATOM 1595 C CA . ILE A 1 186 ? 0.700 -0.087 -1.707 1.00 91.25 186 ILE A CA 1
ATOM 1596 C C . ILE A 1 186 ? 1.406 -1.306 -1.098 1.00 91.25 186 ILE A C 1
ATOM 1598 O O . ILE A 1 186 ? 1.173 -1.672 0.053 1.00 91.25 186 ILE A O 1
ATOM 1602 N N . PRO A 1 187 ? 2.303 -1.969 -1.852 1.00 89.38 187 PRO A N 1
ATOM 1603 C CA . PRO A 1 187 ? 3.031 -3.147 -1.371 1.00 89.38 187 PRO A CA 1
ATOM 1604 C C . PRO A 1 187 ? 3.904 -2.869 -0.133 1.00 89.38 187 PRO A C 1
ATOM 1606 O O . PRO A 1 187 ? 4.341 -3.801 0.539 1.00 89.38 187 PRO A O 1
ATOM 1609 N N . GLU A 1 188 ? 4.152 -1.603 0.204 1.00 87.38 188 GLU A N 1
ATOM 1610 C CA . GLU A 1 188 ? 4.928 -1.176 1.367 1.00 87.38 188 GLU A CA 1
ATOM 1611 C C . GLU A 1 188 ? 4.303 -1.585 2.709 1.00 87.38 188 GLU A C 1
ATOM 1613 O O . GLU A 1 188 ? 5.028 -1.697 3.700 1.00 87.38 188 GLU A O 1
ATOM 1618 N N . VAL A 1 189 ? 2.997 -1.888 2.758 1.00 81.31 189 VAL A N 1
ATOM 1619 C CA . VAL A 1 189 ? 2.348 -2.423 3.976 1.00 81.31 189 VAL A CA 1
ATOM 1620 C C . VAL A 1 189 ? 2.963 -3.755 4.425 1.00 81.31 189 VAL A C 1
ATOM 1622 O O . VAL A 1 189 ? 3.017 -4.033 5.619 1.00 81.31 189 VAL A O 1
ATOM 1625 N N . VAL A 1 190 ? 3.506 -4.534 3.483 1.00 78.56 190 VAL A N 1
ATOM 1626 C CA . VAL A 1 190 ? 4.284 -5.764 3.721 1.00 78.56 190 VAL A CA 1
ATOM 1627 C C . VAL A 1 190 ? 5.763 -5.567 3.368 1.00 78.56 190 VAL A C 1
ATOM 1629 O O . VAL A 1 190 ? 6.446 -6.503 2.956 1.00 78.56 190 VAL A O 1
ATOM 1632 N N . GLY A 1 191 ? 6.253 -4.329 3.468 1.00 75.94 191 GLY A N 1
ATOM 1633 C CA . GLY A 1 191 ? 7.635 -3.948 3.189 1.00 75.94 191 GLY A CA 1
ATOM 1634 C C . GLY A 1 191 ? 8.642 -4.473 4.224 1.00 75.94 191 GLY A C 1
ATOM 1635 O O . GLY A 1 191 ? 8.314 -5.349 5.029 1.00 75.94 191 GLY A O 1
ATOM 1636 N N . PRO A 1 192 ? 9.883 -3.961 4.218 1.00 73.25 192 PRO A N 1
ATOM 1637 C CA . PRO A 1 192 ? 10.894 -4.355 5.192 1.00 73.25 192 PRO A CA 1
ATOM 1638 C C . PRO A 1 192 ? 10.451 -4.088 6.638 1.00 73.25 192 PRO A C 1
ATOM 1640 O O . PRO A 1 192 ? 9.792 -3.089 6.943 1.00 73.25 192 PRO A O 1
ATOM 1643 N N . ARG A 1 193 ? 10.820 -4.997 7.540 1.00 68.31 193 ARG A N 1
ATOM 1644 C CA . ARG A 1 193 ? 10.670 -4.865 8.986 1.00 68.31 193 ARG A CA 1
ATOM 1645 C C . ARG A 1 193 ? 11.609 -3.768 9.475 1.00 68.31 193 ARG A C 1
ATOM 1647 O O . ARG A 1 193 ? 12.752 -3.680 9.031 1.00 68.31 193 ARG A O 1
ATOM 1654 N N . SER A 1 194 ? 11.119 -2.971 10.424 1.00 64.50 194 SER A N 1
ATOM 1655 C CA . SER A 1 194 ? 11.872 -1.911 11.103 1.00 64.50 194 SER A CA 1
ATOM 1656 C C . SER A 1 194 ? 13.331 -2.284 11.365 1.00 64.50 194 SER A C 1
ATOM 1658 O O . SER A 1 194 ? 13.601 -3.328 11.959 1.00 64.50 194 SER A O 1
ATOM 1660 N N . GLY A 1 195 ? 14.260 -1.422 10.943 1.00 63.72 195 GLY A N 1
ATOM 1661 C CA . GLY A 1 195 ? 15.687 -1.593 11.216 1.00 63.72 195 GLY A CA 1
ATOM 1662 C C . GLY A 1 195 ? 16.345 -2.791 10.521 1.00 63.72 195 GLY A C 1
ATOM 1663 O O . GLY A 1 195 ? 17.490 -3.100 10.837 1.00 63.72 195 GLY A O 1
ATOM 1664 N N . SER A 1 196 ? 15.657 -3.450 9.585 1.00 72.94 196 SER A N 1
ATOM 1665 C CA . SER A 1 196 ? 16.160 -4.613 8.853 1.00 72.94 196 SER A CA 1
ATOM 1666 C C . SER A 1 196 ? 15.771 -4.565 7.372 1.00 72.94 196 SER A C 1
ATOM 1668 O O . SER A 1 196 ? 14.900 -3.802 6.958 1.00 72.94 196 SER A O 1
ATOM 1670 N N . CYS A 1 197 ? 16.404 -5.422 6.577 1.00 82.06 197 CYS A N 1
ATOM 1671 C CA . CYS A 1 197 ? 16.016 -5.700 5.196 1.00 82.06 197 CYS A CA 1
ATOM 1672 C C . CYS A 1 197 ? 15.109 -6.922 5.049 1.00 82.06 197 CYS A C 1
ATOM 1674 O O . CYS A 1 197 ? 14.886 -7.395 3.938 1.00 82.06 197 CYS A O 1
ATOM 1676 N N . GLU A 1 198 ? 14.621 -7.488 6.143 1.00 80.69 198 GLU A N 1
ATOM 1677 C CA . GLU A 1 198 ? 13.765 -8.669 6.094 1.00 80.69 198 GLU A CA 1
ATOM 1678 C C . GLU A 1 198 ? 12.324 -8.237 5.878 1.00 80.69 198 GLU A C 1
ATOM 1680 O O . GLU A 1 198 ? 11.903 -7.204 6.393 1.00 80.69 198 GLU A O 1
ATOM 1685 N N . ARG A 1 199 ? 11.544 -9.000 5.117 1.00 81.25 199 ARG A N 1
ATOM 1686 C CA . ARG A 1 199 ? 10.113 -8.738 4.977 1.00 81.25 199 ARG A CA 1
ATOM 1687 C C . ARG A 1 199 ? 9.430 -8.779 6.342 1.00 81.25 199 ARG A C 1
ATOM 1689 O O . ARG A 1 199 ? 9.730 -9.638 7.166 1.00 81.25 199 ARG A O 1
ATOM 1696 N N . LYS A 1 200 ? 8.467 -7.878 6.566 1.00 71.12 200 LYS A N 1
ATOM 1697 C CA . LYS A 1 200 ? 7.528 -7.999 7.687 1.00 71.12 200 LYS A CA 1
ATOM 1698 C C . LYS A 1 200 ? 6.807 -9.349 7.594 1.00 71.12 200 LYS A C 1
ATOM 1700 O O . LYS A 1 200 ? 5.997 -9.560 6.694 1.00 71.12 200 LYS A O 1
ATOM 1705 N N . GLN A 1 201 ? 7.145 -10.256 8.502 1.00 62.97 201 GLN A N 1
ATOM 1706 C CA . GLN A 1 201 ? 6.500 -11.559 8.642 1.00 62.97 201 GLN A CA 1
ATOM 1707 C C . GLN A 1 201 ? 5.340 -11.494 9.637 1.00 62.97 201 GLN A C 1
ATOM 1709 O O . GLN A 1 201 ? 5.138 -10.482 10.313 1.00 62.97 201 GLN A O 1
ATOM 1714 N N . SER A 1 202 ? 4.583 -12.591 9.717 1.00 57.31 202 SER A N 1
ATOM 1715 C CA . SER A 1 202 ? 3.549 -12.800 10.734 1.00 57.31 202 SER A CA 1
ATOM 1716 C C . SER A 1 202 ? 4.102 -12.611 12.125 1.00 57.31 202 SER A C 1
ATOM 1718 O O . SER A 1 202 ? 5.288 -12.888 12.319 1.00 57.31 202 SER A O 1
ATOM 1720 N N . PRO A 1 203 ? 3.256 -12.196 13.094 1.00 55.62 203 PRO A N 1
ATOM 1721 C CA . PRO A 1 203 ? 3.566 -12.409 14.495 1.00 55.62 203 PRO A CA 1
ATOM 1722 C C . PRO A 1 203 ? 4.042 -13.847 14.649 1.00 55.62 203 PRO A C 1
ATOM 1724 O O . PRO A 1 203 ? 3.295 -14.806 14.449 1.00 55.62 203 PRO A O 1
ATOM 1727 N N . SER A 1 204 ? 5.331 -13.984 14.895 1.00 55.06 204 SER A N 1
ATOM 1728 C CA . SER A 1 204 ? 5.989 -15.260 15.059 1.00 55.06 204 SER A CA 1
ATOM 1729 C C . SER A 1 204 ? 5.595 -15.844 16.414 1.00 55.06 204 SER A C 1
ATOM 1731 O O . SER A 1 204 ? 5.130 -15.137 17.314 1.00 55.06 204 SER A O 1
ATOM 1733 N N . GLU A 1 205 ? 5.874 -17.129 16.629 1.00 56.97 205 GLU A N 1
ATOM 1734 C CA . GLU A 1 205 ? 5.846 -17.691 17.986 1.00 56.97 205 GLU A CA 1
ATOM 1735 C C . GLU A 1 205 ? 6.714 -16.878 18.958 1.00 56.97 205 GLU A C 1
ATOM 1737 O O . GLU A 1 205 ? 6.419 -16.818 20.150 1.00 56.97 205 GLU A O 1
ATOM 1742 N N . THR A 1 206 ? 7.746 -16.197 18.448 1.00 59.00 206 THR A N 1
ATOM 1743 C CA . THR A 1 206 ? 8.598 -15.309 19.241 1.00 59.00 206 THR A CA 1
ATOM 1744 C C . THR A 1 206 ? 7.859 -14.040 19.661 1.00 59.00 206 THR A C 1
ATOM 1746 O O . THR A 1 206 ? 7.997 -13.635 20.810 1.00 59.00 206 THR A O 1
ATOM 1749 N N . ASP A 1 207 ? 7.020 -13.451 18.808 1.00 61.34 207 ASP A N 1
ATOM 1750 C CA . ASP A 1 207 ? 6.200 -12.286 19.172 1.00 61.34 207 ASP A CA 1
ATOM 1751 C C . ASP A 1 207 ? 5.142 -12.668 20.220 1.00 61.34 207 ASP A C 1
ATOM 1753 O O . ASP A 1 207 ? 4.931 -11.955 21.203 1.00 61.34 207 ASP A O 1
ATOM 1757 N N . ILE A 1 208 ? 4.556 -13.863 20.097 1.00 63.72 208 ILE A N 1
ATOM 1758 C CA . ILE A 1 208 ? 3.653 -14.436 21.111 1.00 63.72 208 ILE A CA 1
ATOM 1759 C C . ILE A 1 208 ? 4.395 -14.742 22.411 1.00 63.72 208 ILE A C 1
ATOM 1761 O O . ILE A 1 208 ? 3.869 -14.540 23.507 1.00 63.72 208 ILE A O 1
ATOM 1765 N N . TRP A 1 209 ? 5.622 -15.243 22.322 1.00 66.56 209 TRP A N 1
ATOM 1766 C CA . TRP A 1 209 ? 6.449 -15.486 23.492 1.00 66.56 209 TRP A CA 1
ATOM 1767 C C . TRP A 1 209 ? 6.832 -14.176 24.186 1.00 66.56 209 TRP A C 1
ATOM 1769 O O . TRP A 1 209 ? 6.740 -14.090 25.410 1.00 66.56 209 TRP A O 1
ATOM 1779 N N . MET A 1 210 ? 7.180 -13.132 23.429 1.00 63.78 210 MET A N 1
ATOM 1780 C CA . MET A 1 210 ? 7.445 -11.793 23.958 1.00 63.78 210 MET A CA 1
ATOM 1781 C C . MET A 1 210 ? 6.202 -11.210 24.635 1.00 63.78 210 MET A C 1
ATOM 1783 O O . MET A 1 210 ? 6.313 -10.690 25.745 1.00 63.78 210 MET A O 1
ATOM 1787 N N . PHE A 1 211 ? 5.018 -11.385 24.039 1.00 67.25 211 PHE A N 1
ATOM 1788 C CA . PHE A 1 211 ? 3.731 -11.069 24.666 1.00 67.25 211 PHE A CA 1
ATOM 1789 C C . PHE A 1 211 ? 3.576 -11.793 26.011 1.00 67.25 211 PHE A C 1
ATOM 1791 O O . PHE A 1 211 ? 3.328 -11.159 27.039 1.00 67.25 211 PHE A O 1
ATOM 1798 N N . LYS A 1 212 ? 3.765 -13.122 26.032 1.00 68.00 212 LYS A N 1
ATOM 1799 C CA . LYS A 1 212 ? 3.576 -13.952 27.237 1.00 68.00 212 LYS A CA 1
ATOM 1800 C C . LYS A 1 212 ? 4.560 -13.556 28.333 1.00 68.00 212 LYS A C 1
ATOM 1802 O O . LYS A 1 212 ? 4.180 -13.446 29.498 1.00 68.00 212 LYS A O 1
ATOM 1807 N N . ARG A 1 213 ? 5.812 -13.292 27.954 1.00 72.31 213 ARG A N 1
ATOM 1808 C CA . ARG A 1 213 ? 6.860 -12.817 28.856 1.00 72.31 213 ARG A CA 1
ATOM 1809 C C . ARG A 1 213 ? 6.539 -11.429 29.407 1.00 72.31 213 ARG A C 1
ATOM 1811 O O . ARG A 1 213 ? 6.689 -11.227 30.607 1.00 72.31 213 ARG A O 1
ATOM 1818 N N . GLY A 1 214 ? 6.070 -10.499 28.575 1.00 69.94 214 GLY A N 1
ATOM 1819 C CA . GLY A 1 214 ? 5.649 -9.165 29.010 1.00 69.94 214 GLY A CA 1
ATOM 1820 C C . GLY A 1 214 ? 4.530 -9.230 30.048 1.00 69.94 214 GLY A C 1
ATOM 1821 O O . GLY A 1 214 ? 4.631 -8.609 31.104 1.00 69.94 214 GLY A O 1
ATOM 1822 N N . LEU A 1 215 ? 3.520 -10.067 29.802 1.00 69.38 215 LEU A N 1
ATOM 1823 C CA . LEU A 1 215 ? 2.408 -10.284 30.729 1.00 69.38 215 LEU A CA 1
ATOM 1824 C C . LEU A 1 215 ? 2.873 -10.907 32.057 1.00 69.38 215 LEU A C 1
ATOM 1826 O O . LEU A 1 215 ? 2.419 -10.496 33.125 1.00 69.38 215 LEU A O 1
ATOM 1830 N N . PHE A 1 216 ? 3.821 -11.849 32.007 1.00 72.00 216 PHE A N 1
ATOM 1831 C CA . PHE A 1 216 ? 4.446 -12.419 33.203 1.00 72.00 216 PHE A CA 1
ATOM 1832 C C . PHE A 1 216 ? 5.222 -11.369 34.015 1.00 72.00 216 PHE A C 1
ATOM 1834 O O . PHE A 1 216 ? 5.033 -11.275 35.224 1.00 72.00 216 PHE A O 1
ATOM 1841 N N . MET A 1 217 ? 6.049 -10.540 33.368 1.00 72.81 217 MET A N 1
ATOM 1842 C CA . MET A 1 217 ? 6.814 -9.500 34.071 1.00 72.81 217 MET A CA 1
ATOM 1843 C C . MET A 1 217 ? 5.908 -8.422 34.678 1.00 72.81 217 MET A C 1
ATOM 1845 O O . MET A 1 217 ? 6.145 -7.986 35.802 1.00 72.81 217 MET A O 1
ATOM 1849 N N . LEU A 1 218 ? 4.838 -8.032 33.979 1.00 68.94 218 LEU A N 1
ATOM 1850 C CA . LEU A 1 218 ? 3.817 -7.125 34.512 1.00 68.94 218 LEU A CA 1
ATOM 1851 C C . LEU A 1 218 ? 3.166 -7.697 35.775 1.00 68.94 218 LEU A C 1
ATOM 1853 O O . LEU A 1 218 ? 3.068 -6.994 36.779 1.00 68.94 218 LEU A O 1
ATOM 1857 N N . LYS A 1 219 ? 2.796 -8.982 35.753 1.00 68.31 219 LYS A N 1
ATOM 1858 C CA . LYS A 1 219 ? 2.237 -9.686 36.913 1.00 68.31 219 LYS A CA 1
ATOM 1859 C C . LYS A 1 219 ? 3.184 -9.687 38.121 1.00 68.31 219 LYS A C 1
ATOM 1861 O O . LYS A 1 219 ? 2.720 -9.477 39.237 1.00 68.31 219 LYS A O 1
ATOM 1866 N N . GLU A 1 220 ? 4.480 -9.909 37.908 1.00 74.12 220 GLU A N 1
ATOM 1867 C CA . GLU A 1 220 ? 5.497 -9.876 38.972 1.00 74.12 220 GLU A CA 1
ATOM 1868 C C . GLU A 1 220 ? 5.686 -8.454 39.528 1.00 74.12 220 GLU A C 1
ATOM 1870 O O . GLU A 1 220 ? 5.640 -8.238 40.738 1.00 74.12 220 GLU A O 1
ATOM 1875 N N . SER A 1 221 ? 5.835 -7.464 38.641 1.00 72.19 221 SER A N 1
ATOM 1876 C CA . SER A 1 221 ? 6.102 -6.064 39.007 1.00 72.19 221 SER A CA 1
ATOM 1877 C C . SER A 1 221 ? 4.935 -5.358 39.710 1.00 72.19 221 SER A C 1
ATOM 1879 O O . SER A 1 221 ? 5.156 -4.423 40.475 1.00 72.19 221 SER A O 1
ATOM 1881 N N . LEU A 1 222 ? 3.698 -5.810 39.477 1.00 70.31 222 LEU A N 1
ATOM 1882 C CA . LEU A 1 222 ? 2.468 -5.244 40.041 1.00 70.31 222 LEU A CA 1
ATOM 1883 C C . LEU A 1 222 ? 1.748 -6.241 40.960 1.00 70.31 222 LEU A C 1
ATOM 1885 O O . LEU A 1 222 ? 0.520 -6.228 41.036 1.00 70.31 222 LEU A O 1
ATOM 1889 N N . SER A 1 223 ? 2.490 -7.124 41.635 1.00 68.06 223 SER A N 1
ATOM 1890 C CA . SER A 1 223 ? 1.921 -8.264 42.370 1.00 68.06 223 SER A CA 1
ATOM 1891 C C . SER A 1 223 ? 0.870 -7.879 43.427 1.00 68.06 223 SER A C 1
ATOM 1893 O O . SER A 1 223 ? -0.145 -8.570 43.545 1.00 68.06 223 SER A O 1
ATOM 1895 N N . ASP A 1 224 ? 1.042 -6.749 44.117 1.00 69.31 224 ASP A N 1
ATOM 1896 C CA . ASP A 1 224 ? 0.086 -6.241 45.111 1.00 69.31 224 ASP A CA 1
ATOM 1897 C C . ASP A 1 224 ? -1.210 -5.721 44.458 1.00 69.31 224 ASP A C 1
ATOM 1899 O O . ASP A 1 224 ? -2.315 -6.059 44.883 1.00 69.31 224 ASP A O 1
ATOM 1903 N N . VAL A 1 225 ? -1.094 -4.989 43.344 1.00 64.88 225 VAL A N 1
ATOM 1904 C CA . VAL A 1 225 ? -2.236 -4.477 42.557 1.00 64.88 225 VAL A CA 1
ATOM 1905 C C . VAL A 1 225 ? -2.965 -5.615 41.829 1.00 64.88 225 VAL A C 1
ATOM 1907 O O . VAL A 1 225 ? -4.180 -5.576 41.634 1.00 64.88 225 VAL A O 1
ATOM 1910 N N . TRP A 1 226 ? -2.236 -6.665 41.448 1.00 65.06 226 TRP A N 1
ATOM 1911 C CA . TRP A 1 226 ? -2.798 -7.863 40.832 1.00 65.06 226 TRP A CA 1
ATOM 1912 C C . TRP A 1 226 ? -3.675 -8.651 41.812 1.00 65.06 226 TRP A C 1
ATOM 1914 O O . TRP A 1 226 ? -4.698 -9.204 41.400 1.00 65.06 226 TRP A O 1
ATOM 1924 N N . ARG A 1 227 ? -3.305 -8.691 43.102 1.00 63.75 227 ARG A N 1
ATOM 1925 C CA . ARG A 1 227 ? -4.090 -9.354 44.159 1.00 63.75 227 ARG A CA 1
ATOM 1926 C C . ARG A 1 227 ? -5.401 -8.624 44.462 1.00 63.75 227 ARG A C 1
ATOM 1928 O O . ARG A 1 227 ? -6.414 -9.298 44.613 1.00 63.75 227 ARG A O 1
ATOM 1935 N N . ASP A 1 228 ? -5.395 -7.290 44.467 1.00 64.56 228 ASP A N 1
ATOM 1936 C CA . ASP A 1 228 ? -6.574 -6.464 44.788 1.00 64.56 228 ASP A CA 1
ATOM 1937 C C . ASP A 1 228 ? -7.460 -6.116 43.576 1.00 64.56 228 ASP A C 1
ATOM 1939 O O . ASP A 1 228 ? -8.598 -5.670 43.730 1.00 64.56 228 ASP A O 1
ATOM 1943 N N . GLY A 1 229 ? -6.977 -6.321 42.346 1.00 62.56 229 GLY A N 1
ATOM 1944 C CA . GLY A 1 229 ? -7.702 -5.882 41.154 1.00 62.56 229 GLY A CA 1
ATOM 1945 C C . GLY A 1 229 ? -7.126 -6.371 39.831 1.00 62.56 229 GLY A C 1
ATOM 1946 O O . GLY A 1 229 ? -6.965 -5.573 38.904 1.00 62.56 229 GLY A O 1
ATOM 1947 N N . SER A 1 230 ? -6.861 -7.679 39.715 1.00 60.53 230 SER A N 1
ATOM 1948 C CA . SER A 1 230 ? -6.331 -8.329 38.499 1.00 60.53 230 SER A CA 1
ATOM 1949 C C . SER A 1 230 ? -7.010 -7.870 37.204 1.00 60.53 230 SER A C 1
ATOM 1951 O O . SER A 1 230 ? -6.331 -7.647 36.209 1.00 60.53 230 SER A O 1
ATOM 1953 N N . LYS A 1 231 ? -8.327 -7.631 37.218 1.00 62.53 231 LYS A N 1
ATOM 1954 C CA . LYS A 1 231 ? -9.089 -7.182 36.044 1.00 62.53 231 LYS A CA 1
ATOM 1955 C C . LYS A 1 231 ? -8.583 -5.860 35.453 1.00 62.53 231 LYS A C 1
ATOM 1957 O O . LYS A 1 231 ? -8.444 -5.770 34.242 1.00 62.53 231 LYS A O 1
ATOM 1962 N N . ARG A 1 232 ? -8.246 -4.861 36.278 1.00 63.66 232 ARG A N 1
ATOM 1963 C CA . ARG A 1 232 ? -7.795 -3.540 35.797 1.00 63.66 232 ARG A CA 1
ATOM 1964 C C . ARG A 1 232 ? -6.366 -3.589 35.252 1.00 63.66 232 ARG A C 1
ATOM 1966 O O . ARG A 1 232 ? -6.060 -2.922 34.270 1.00 63.66 232 ARG A O 1
ATOM 1973 N N . VAL A 1 233 ? -5.504 -4.408 35.859 1.00 62.66 233 VAL A N 1
ATOM 1974 C CA . VAL A 1 233 ? -4.135 -4.637 35.366 1.00 62.66 233 VAL A CA 1
ATOM 1975 C C . VAL A 1 233 ? -4.159 -5.445 34.070 1.00 62.66 233 VAL A C 1
ATOM 1977 O O . VAL A 1 233 ? -3.452 -5.102 33.129 1.00 62.66 233 VAL A O 1
ATOM 1980 N N . ILE A 1 234 ? -5.020 -6.464 33.988 1.00 62.38 234 ILE A N 1
ATOM 1981 C CA . ILE A 1 234 ? -5.271 -7.213 32.754 1.00 62.38 234 ILE A CA 1
ATOM 1982 C C . ILE A 1 234 ? -5.832 -6.284 31.682 1.00 62.38 234 ILE A C 1
ATOM 1984 O O . ILE A 1 234 ? -5.364 -6.360 30.562 1.00 62.38 234 ILE A O 1
ATOM 1988 N N . GLU A 1 235 ? -6.766 -5.383 31.986 1.00 62.19 235 GLU A N 1
ATOM 1989 C CA . GLU A 1 235 ? -7.300 -4.426 31.007 1.00 62.19 235 GLU A CA 1
ATOM 1990 C C . GLU A 1 235 ? -6.199 -3.509 30.444 1.00 62.19 235 GLU A C 1
ATOM 1992 O O . GLU A 1 235 ? -6.067 -3.412 29.225 1.00 62.19 235 GLU A O 1
ATOM 1997 N N . VAL A 1 236 ? -5.349 -2.921 31.295 1.00 62.09 236 VAL A N 1
ATOM 1998 C CA . VAL A 1 236 ? -4.230 -2.061 30.857 1.00 62.09 236 VAL A CA 1
ATOM 1999 C C . VAL A 1 236 ? -3.178 -2.852 30.070 1.00 62.09 236 VAL A C 1
ATOM 2001 O O . VAL A 1 236 ? -2.822 -2.462 28.961 1.00 62.09 236 VAL A O 1
ATOM 2004 N N . ALA A 1 237 ? -2.731 -4.000 30.588 1.00 60.47 237 ALA A N 1
ATOM 2005 C CA . ALA A 1 237 ? -1.764 -4.856 29.903 1.00 60.47 237 ALA A CA 1
ATOM 2006 C C . ALA A 1 237 ? -2.333 -5.433 28.596 1.00 60.47 237 ALA A C 1
ATOM 2008 O O . ALA A 1 237 ? -1.631 -5.520 27.594 1.00 60.47 237 ALA A O 1
ATOM 2009 N N . SER A 1 238 ? -3.619 -5.797 28.578 1.00 59.28 238 SER A N 1
ATOM 2010 C CA . SER A 1 238 ? -4.304 -6.286 27.381 1.00 59.28 238 SER A CA 1
ATOM 2011 C C . SER A 1 238 ? -4.393 -5.215 26.313 1.00 59.28 238 SER A C 1
ATOM 2013 O O . SER A 1 238 ? -4.341 -5.561 25.144 1.00 59.28 238 SER A O 1
ATOM 2015 N N . GLU A 1 239 ? -4.482 -3.933 26.668 1.00 58.88 239 GLU A N 1
ATOM 2016 C CA . GLU A 1 239 ? -4.467 -2.863 25.678 1.00 58.88 239 GLU A CA 1
ATOM 2017 C C . GLU A 1 239 ? -3.104 -2.730 25.007 1.00 58.88 239 GLU A C 1
ATOM 2019 O O . GLU A 1 239 ? -3.049 -2.707 23.778 1.00 58.88 239 GLU A O 1
ATOM 2024 N N . ASP A 1 240 ? -2.005 -2.725 25.758 1.00 55.28 240 ASP A N 1
ATOM 2025 C CA . ASP A 1 240 ? -0.651 -2.668 25.182 1.00 55.28 240 ASP A CA 1
ATOM 2026 C C . ASP A 1 240 ? -0.335 -3.910 24.345 1.00 55.28 240 ASP A C 1
ATOM 2028 O O . ASP A 1 240 ? 0.265 -3.843 23.270 1.00 55.28 240 ASP A O 1
ATOM 2032 N N . LEU A 1 241 ? -0.817 -5.060 24.792 1.00 57.25 241 LEU A N 1
ATOM 2033 C CA . LEU A 1 241 ? -0.608 -6.313 24.101 1.00 57.25 241 LEU A CA 1
ATOM 2034 C C . LEU A 1 241 ? -1.517 -6.485 22.871 1.00 57.25 241 LEU A C 1
ATOM 2036 O O . LEU A 1 241 ? -1.047 -6.914 21.819 1.00 57.25 241 LEU A O 1
ATOM 2040 N N . ARG A 1 242 ? -2.788 -6.064 22.940 1.00 58.31 242 ARG A N 1
ATOM 2041 C CA . ARG A 1 242 ? -3.661 -5.906 21.762 1.00 58.31 242 ARG A CA 1
ATOM 2042 C C . ARG A 1 242 ? -3.039 -4.944 20.773 1.00 58.31 242 ARG A C 1
ATOM 2044 O O . ARG A 1 242 ? -3.138 -5.174 19.579 1.00 58.31 242 ARG A O 1
ATOM 2051 N N . THR A 1 243 ? -2.391 -3.888 21.255 1.00 56.56 243 THR A N 1
ATOM 2052 C CA . THR A 1 243 ? -1.677 -2.941 20.402 1.00 56.56 243 THR A CA 1
ATOM 2053 C C . THR A 1 243 ? -0.575 -3.643 19.631 1.00 56.56 243 THR A C 1
ATOM 2055 O O . THR A 1 243 ? -0.520 -3.504 18.418 1.00 56.56 243 THR A O 1
ATOM 2058 N N . MET A 1 244 ? 0.277 -4.407 20.316 1.00 57.41 244 MET A N 1
ATOM 2059 C CA . MET A 1 244 ? 1.368 -5.157 19.689 1.00 57.41 244 MET A CA 1
ATOM 2060 C C . MET A 1 244 ? 0.852 -6.114 18.613 1.00 57.41 244 MET A C 1
ATOM 2062 O O . MET A 1 244 ? 1.405 -6.166 17.523 1.00 57.41 244 MET A O 1
ATOM 2066 N N . VAL A 1 245 ? -0.248 -6.807 18.903 1.00 58.12 245 VAL A N 1
ATOM 2067 C CA . VAL A 1 245 ? -0.892 -7.740 17.977 1.00 58.12 245 VAL A CA 1
ATOM 2068 C C . VAL A 1 245 ? -1.504 -6.980 16.795 1.00 58.12 245 VAL A C 1
ATOM 2070 O O . VAL A 1 245 ? -1.137 -7.245 15.660 1.00 58.12 245 VAL A O 1
ATOM 2073 N N . ILE A 1 246 ? -2.356 -5.976 17.034 1.00 60.69 246 ILE A N 1
ATOM 2074 C CA . ILE A 1 246 ? -3.052 -5.176 16.006 1.00 60.69 246 ILE A CA 1
ATOM 2075 C C . ILE A 1 246 ? -2.077 -4.435 15.078 1.00 60.69 246 ILE A C 1
ATOM 2077 O O . ILE A 1 246 ? -2.352 -4.328 13.887 1.00 60.69 246 ILE A O 1
ATOM 2081 N N . LYS A 1 247 ? -0.927 -3.973 15.586 1.00 61.19 247 LYS A N 1
ATOM 2082 C CA . LYS A 1 247 ? 0.154 -3.358 14.789 1.00 61.19 247 LYS A CA 1
ATOM 2083 C C . LYS A 1 247 ? 0.660 -4.259 13.663 1.00 61.19 247 LYS A C 1
ATOM 2085 O O . LYS A 1 247 ? 1.131 -3.763 12.644 1.00 61.19 247 LYS A O 1
ATOM 2090 N N . SER A 1 248 ? 0.543 -5.573 13.830 1.00 58.81 248 SER A N 1
ATOM 2091 C CA . SER A 1 248 ? 0.942 -6.557 12.827 1.00 58.81 248 SER A CA 1
ATOM 2092 C C . SER A 1 248 ? -0.143 -6.852 11.787 1.00 58.81 248 SER A C 1
ATOM 2094 O O . SER A 1 248 ? 0.121 -7.614 10.859 1.00 58.81 248 SER A O 1
ATOM 2096 N N . TYR A 1 249 ? -1.344 -6.270 11.911 1.00 66.81 249 TYR A N 1
ATOM 2097 C CA . TYR A 1 249 ? -2.461 -6.534 11.004 1.00 66.81 249 TYR A CA 1
ATOM 2098 C C . TYR A 1 249 ? -2.815 -5.346 10.113 1.00 66.81 249 TYR A C 1
ATOM 2100 O O . TYR A 1 249 ? -2.790 -4.176 10.498 1.00 66.81 249 TYR A O 1
ATOM 2108 N N . LEU A 1 250 ? -3.236 -5.708 8.905 1.00 77.31 250 LEU A N 1
ATOM 2109 C CA . LEU A 1 250 ? -3.990 -4.865 7.995 1.00 77.31 250 LEU A CA 1
ATOM 2110 C C . LEU A 1 250 ? -5.476 -4.962 8.361 1.00 77.31 250 LEU A C 1
ATOM 2112 O O . LEU A 1 250 ? -6.007 -6.069 8.448 1.00 77.31 250 LEU A O 1
ATOM 2116 N N . LEU A 1 251 ? -6.144 -3.829 8.558 1.00 82.62 251 LEU A N 1
ATOM 2117 C CA . LEU A 1 251 ? -7.582 -3.777 8.806 1.00 82.62 251 LEU A CA 1
ATOM 2118 C C . LEU A 1 251 ? -8.312 -3.428 7.515 1.00 82.62 251 LEU A C 1
ATOM 2120 O O . LEU A 1 251 ? -7.972 -2.453 6.845 1.00 82.62 251 LEU A O 1
ATOM 2124 N N . ILE A 1 252 ? -9.327 -4.218 7.182 1.00 86.38 252 ILE A N 1
ATOM 2125 C CA . ILE A 1 252 ? -10.105 -4.075 5.955 1.00 86.38 252 ILE A CA 1
ATOM 2126 C C . ILE A 1 252 ? -11.557 -3.743 6.316 1.00 86.38 252 ILE A C 1
ATOM 2128 O O . ILE A 1 252 ? -12.226 -4.494 7.023 1.00 86.38 252 ILE A O 1
ATOM 2132 N N . ALA A 1 253 ? -12.050 -2.613 5.818 1.00 90.31 253 ALA A N 1
ATOM 2133 C CA . ALA A 1 253 ? -13.466 -2.269 5.802 1.00 90.31 253 ALA A CA 1
ATOM 2134 C C . ALA A 1 253 ? -14.055 -2.666 4.437 1.00 90.31 253 ALA A C 1
ATOM 2136 O O . ALA A 1 253 ? -14.143 -1.849 3.514 1.00 90.31 253 ALA A O 1
ATOM 2137 N N . ASP A 1 254 ? -14.384 -3.951 4.308 1.00 88.81 254 ASP A N 1
ATOM 2138 C CA . ASP A 1 254 ? -15.089 -4.528 3.160 1.00 88.81 254 ASP A CA 1
ATOM 2139 C C . ASP A 1 254 ? -16.613 -4.505 3.380 1.00 88.81 254 ASP A C 1
ATOM 2141 O O . ASP A 1 254 ? -17.110 -3.990 4.382 1.00 88.81 254 ASP A O 1
ATOM 2145 N N . GLN A 1 255 ? -17.375 -5.058 2.434 1.00 89.56 255 GLN A N 1
ATOM 2146 C CA . GLN A 1 255 ? -18.835 -5.113 2.524 1.00 89.56 255 GLN A CA 1
ATOM 2147 C C . GLN A 1 255 ? -19.307 -5.818 3.801 1.00 89.56 255 GLN A C 1
ATOM 2149 O O . GLN A 1 255 ? -20.197 -5.322 4.491 1.00 89.56 255 GLN A O 1
ATOM 2154 N N . VAL A 1 256 ? -18.679 -6.947 4.137 1.00 86.25 256 VAL A N 1
ATOM 2155 C CA . VAL A 1 256 ? -19.031 -7.738 5.319 1.00 86.25 256 VAL A CA 1
ATOM 2156 C C . VAL A 1 256 ? -18.816 -6.906 6.575 1.00 86.25 256 VAL A C 1
ATOM 2158 O O . VAL A 1 256 ? -19.668 -6.921 7.458 1.00 86.25 256 VAL A O 1
ATOM 2161 N N . ALA A 1 257 ? -17.752 -6.104 6.634 1.00 85.12 257 ALA A N 1
ATOM 2162 C CA . ALA A 1 257 ? -17.502 -5.238 7.773 1.00 85.12 257 ALA A CA 1
ATOM 2163 C C . ALA A 1 257 ? -18.617 -4.214 8.010 1.00 85.12 257 ALA A C 1
ATOM 2165 O O . ALA A 1 257 ? -19.006 -3.959 9.158 1.00 85.12 257 ALA A O 1
ATOM 2166 N N . PHE A 1 258 ? -19.177 -3.651 6.937 1.00 85.56 258 PHE A N 1
ATOM 2167 C CA . PHE A 1 258 ? -20.330 -2.759 7.034 1.00 85.56 258 PHE A CA 1
ATOM 2168 C C . PHE A 1 258 ? -21.608 -3.507 7.429 1.00 85.56 258 PHE A C 1
ATOM 2170 O O . PHE A 1 258 ? -22.369 -2.983 8.241 1.00 85.56 258 PHE A O 1
ATOM 2177 N N . GLU A 1 259 ? -21.810 -4.739 6.970 1.00 85.00 259 GLU A N 1
ATOM 2178 C CA . GLU A 1 259 ? -22.972 -5.561 7.335 1.00 85.00 259 GLU A CA 1
ATOM 2179 C C . GLU A 1 259 ? -22.924 -6.041 8.794 1.00 85.00 259 GLU A C 1
ATOM 2181 O O . GLU A 1 259 ? -23.935 -6.009 9.495 1.00 85.00 259 GLU A O 1
ATOM 2186 N N . THR A 1 260 ? -21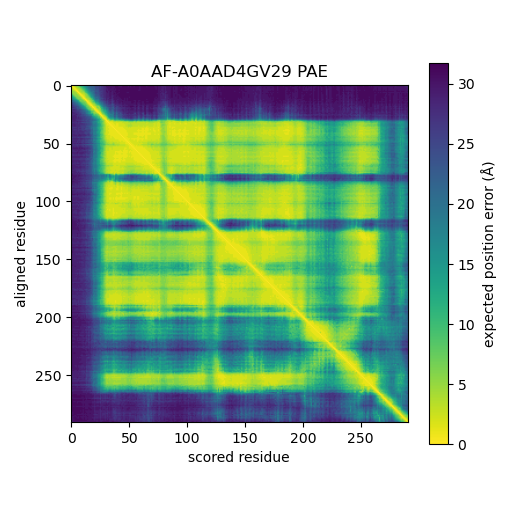.751 -6.447 9.286 1.00 79.38 260 THR A N 1
ATOM 2187 C CA . THR A 1 260 ? -21.595 -7.064 10.613 1.00 79.38 260 THR A CA 1
ATOM 2188 C C . THR A 1 260 ? -21.130 -6.101 11.696 1.00 79.38 260 THR A C 1
ATOM 2190 O O . THR A 1 260 ? -21.079 -6.484 12.859 1.00 79.38 260 THR A O 1
ATOM 2193 N N . ASP A 1 261 ? -20.765 -4.866 11.342 1.00 77.38 261 ASP A N 1
ATOM 2194 C CA . ASP A 1 261 ? -20.139 -3.910 12.268 1.00 77.38 261 ASP A CA 1
ATOM 2195 C C . ASP A 1 261 ? -18.794 -4.406 12.849 1.00 77.38 261 ASP A C 1
ATOM 2197 O O . ASP A 1 261 ? -18.457 -4.144 14.007 1.00 77.38 261 ASP A O 1
ATOM 2201 N N . HIS A 1 262 ? -18.025 -5.153 12.046 1.00 69.81 262 HIS A N 1
ATOM 2202 C CA . HIS A 1 262 ? -16.742 -5.754 12.441 1.00 69.81 262 HIS A CA 1
ATOM 2203 C C . HIS A 1 262 ? -15.712 -5.623 11.319 1.00 69.81 262 HIS A C 1
ATOM 2205 O O . HIS A 1 262 ? -15.951 -6.131 10.236 1.00 69.81 262 HIS A O 1
ATOM 2211 N N . LEU A 1 263 ? -14.555 -4.999 11.561 1.00 66.62 263 LEU A N 1
ATOM 2212 C CA . LEU A 1 263 ? -13.506 -4.922 10.531 1.00 66.62 263 LEU A CA 1
ATOM 2213 C C . LEU A 1 263 ? -12.913 -6.308 10.240 1.00 66.62 263 LEU A C 1
ATOM 2215 O O . LEU A 1 263 ? -12.667 -7.095 11.159 1.00 66.62 263 LEU A O 1
ATOM 2219 N N . SER A 1 264 ? -12.639 -6.564 8.963 1.00 56.50 264 SER A N 1
ATOM 2220 C CA . SER A 1 264 ? -12.013 -7.791 8.473 1.00 56.50 264 SER A CA 1
ATOM 2221 C C . SER A 1 264 ? -10.496 -7.761 8.693 1.00 56.50 264 SER A C 1
ATOM 2223 O O . SER A 1 264 ? -9.843 -6.723 8.550 1.00 56.50 264 SER A O 1
ATOM 2225 N N . VAL A 1 265 ? -9.926 -8.929 9.002 1.00 55.50 265 VAL A N 1
ATOM 2226 C CA . VAL A 1 265 ? -8.480 -9.165 9.139 1.00 55.50 265 VAL A CA 1
ATOM 2227 C C . VAL A 1 265 ? -8.081 -10.320 8.201 1.00 55.50 265 VAL A C 1
ATOM 2229 O O . VAL A 1 265 ? -8.745 -11.359 8.238 1.00 55.50 265 VAL A O 1
ATOM 2232 N N . PRO A 1 266 ? -7.039 -10.190 7.353 1.00 45.62 266 PRO A N 1
ATOM 2233 C CA . PRO A 1 266 ? -6.618 -11.238 6.418 1.00 45.62 266 PRO A CA 1
ATOM 2234 C C . PRO A 1 266 ? -6.283 -12.594 7.060 1.00 45.62 266 PRO A C 1
ATOM 2236 O O . PRO A 1 266 ? -5.500 -12.683 8.001 1.00 45.62 266 PRO A O 1
ATOM 2239 N N . LEU A 1 267 ? -6.816 -13.671 6.479 1.00 39.22 267 LEU A N 1
ATOM 2240 C CA . LEU A 1 267 ? -6.822 -15.030 7.039 1.00 39.22 267 LEU A CA 1
ATOM 2241 C C . LEU A 1 267 ? -5.531 -15.834 7.034 1.00 39.22 267 LEU A C 1
ATOM 2243 O O . LEU A 1 267 ? -5.432 -16.778 7.813 1.00 39.22 267 LEU A O 1
ATOM 2247 N N . SER A 1 2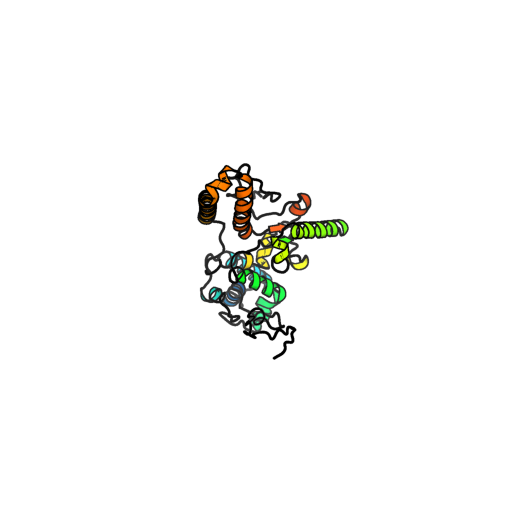68 ? -4.523 -15.495 6.230 1.00 37.16 268 SER A N 1
ATOM 2248 C CA . SER A 1 268 ? -3.248 -16.233 6.275 1.00 37.16 268 SER A CA 1
ATOM 2249 C C . SER A 1 268 ? -2.445 -15.981 7.568 1.00 37.16 268 SER A C 1
ATOM 2251 O O . SER A 1 268 ? -1.295 -16.391 7.667 1.00 37.16 268 SER A O 1
ATOM 2253 N N . TRP A 1 269 ? -3.051 -15.302 8.549 1.00 40.66 269 TRP A N 1
ATOM 2254 C CA . TRP A 1 269 ? -2.442 -14.798 9.780 1.00 40.66 269 TRP A CA 1
ATOM 2255 C C . TRP A 1 269 ? -3.248 -15.186 11.039 1.00 40.66 269 TRP A C 1
ATOM 2257 O O . TRP A 1 269 ? -2.945 -14.713 12.129 1.00 40.66 269 TRP A O 1
ATOM 2267 N N . LEU A 1 270 ? -4.281 -16.036 10.905 1.00 36.16 270 LEU A N 1
ATOM 2268 C CA . LEU A 1 270 ? -5.304 -16.278 11.938 1.00 36.16 270 LEU A CA 1
ATOM 2269 C C . LEU A 1 270 ? -5.273 -17.646 12.630 1.00 36.16 270 LEU A C 1
ATOM 2271 O O . LEU A 1 270 ? -6.052 -17.857 13.556 1.00 36.16 270 LEU A O 1
ATOM 2275 N N . SER A 1 271 ? -4.317 -18.525 12.318 1.00 32.88 271 SER A N 1
ATOM 2276 C CA . SER A 1 271 ? -4.127 -19.788 13.060 1.00 32.88 271 SER A CA 1
ATOM 2277 C C . SER A 1 271 ? -3.721 -19.603 14.536 1.00 32.88 271 SER A C 1
ATOM 2279 O O . SER A 1 271 ? -3.452 -20.578 15.229 1.00 32.88 271 SER A O 1
ATOM 2281 N N . LEU A 1 272 ? -3.649 -18.362 15.025 1.00 36.44 272 LEU A N 1
ATOM 2282 C CA . LEU A 1 272 ? -3.190 -17.994 16.364 1.00 36.44 272 LEU A CA 1
ATOM 2283 C C . LEU A 1 272 ? -4.263 -17.347 17.252 1.00 36.44 272 LEU A C 1
ATOM 2285 O O . LEU A 1 272 ? -4.061 -17.254 18.461 1.00 36.44 272 LEU A O 1
ATOM 2289 N N . VAL A 1 273 ? -5.406 -16.925 16.696 1.00 37.09 273 VAL A N 1
ATOM 2290 C CA . VAL A 1 273 ? -6.476 -16.279 17.486 1.00 37.09 273 VAL A CA 1
ATOM 2291 C C . VAL A 1 273 ? -7.467 -17.306 18.050 1.00 37.09 273 VAL A C 1
ATOM 2293 O O . VAL A 1 273 ? -8.014 -17.090 19.127 1.00 37.09 273 VAL A O 1
ATOM 2296 N N . GLU A 1 274 ? -7.618 -18.471 17.411 1.00 34.41 274 GLU A N 1
ATOM 2297 C CA . GLU A 1 274 ? -8.509 -19.551 17.877 1.00 34.41 274 GLU A CA 1
ATOM 2298 C C . GLU A 1 274 ? -8.014 -20.286 19.143 1.00 34.41 274 GLU A C 1
ATOM 2300 O O . GLU A 1 274 ? -8.730 -21.120 19.683 1.00 34.41 274 GLU A O 1
ATOM 2305 N N . GLN A 1 275 ? -6.824 -19.966 19.673 1.00 34.09 275 GLN A N 1
ATOM 2306 C CA . GLN A 1 275 ? -6.313 -20.554 20.925 1.00 34.09 275 GLN A CA 1
ATOM 2307 C C . GLN A 1 275 ? -6.677 -19.778 22.202 1.00 34.09 275 GLN A C 1
ATOM 2309 O O . GLN A 1 275 ? -6.295 -20.199 23.295 1.00 34.09 275 GLN A O 1
ATOM 2314 N N . PHE A 1 276 ? -7.405 -18.663 22.103 1.00 32.41 276 PHE A N 1
ATOM 2315 C CA . PHE A 1 276 ? -7.782 -17.850 23.262 1.00 32.41 276 PHE A CA 1
ATOM 2316 C C . PHE A 1 276 ? -9.299 -17.823 23.460 1.00 32.41 276 PHE A C 1
ATOM 2318 O O . PHE A 1 276 ? -9.967 -16.820 23.209 1.00 32.41 276 PHE A O 1
ATOM 2325 N N . ASP A 1 277 ? -9.829 -18.934 23.973 1.00 30.58 277 ASP A N 1
ATOM 2326 C CA . ASP A 1 277 ? -11.169 -18.986 24.552 1.00 30.58 277 ASP A CA 1
ATOM 2327 C C . ASP A 1 277 ? -11.309 -17.926 25.660 1.00 30.58 277 ASP A C 1
ATOM 2329 O O . ASP A 1 277 ? -10.658 -17.978 26.705 1.00 30.58 277 ASP A O 1
ATOM 2333 N N . GLY A 1 278 ? -12.198 -16.955 25.437 1.00 30.66 278 GLY A N 1
ATOM 2334 C CA . GLY A 1 278 ? -12.831 -16.199 26.520 1.00 30.66 278 GLY A CA 1
ATOM 2335 C C . GLY A 1 278 ? -12.207 -14.868 26.951 1.00 30.66 278 GLY A C 1
ATOM 2336 O O . GLY A 1 278 ? -12.676 -14.309 27.943 1.00 30.66 278 GLY A O 1
ATOM 2337 N N . LEU A 1 279 ? -11.232 -14.290 26.237 1.00 29.91 279 LEU A N 1
ATOM 2338 C CA . LEU A 1 279 ? -10.719 -12.946 26.561 1.00 29.91 279 LEU A CA 1
ATOM 2339 C C . LEU A 1 279 ? -11.147 -11.898 25.524 1.00 29.91 279 LEU A C 1
ATOM 2341 O O . LEU A 1 279 ? -10.398 -11.569 24.614 1.00 29.91 279 LEU A O 1
ATOM 2345 N N . ILE A 1 280 ? -12.378 -11.394 25.689 1.00 31.47 280 ILE A N 1
ATOM 2346 C CA . ILE A 1 280 ? -12.977 -10.173 25.106 1.00 31.47 280 ILE A CA 1
ATOM 2347 C C . ILE A 1 280 ? -12.096 -9.527 24.019 1.00 31.47 280 ILE A C 1
ATOM 2349 O O . ILE A 1 280 ? -11.383 -8.562 24.272 1.00 31.47 280 ILE A O 1
ATOM 2353 N N . ILE A 1 281 ? -12.141 -10.040 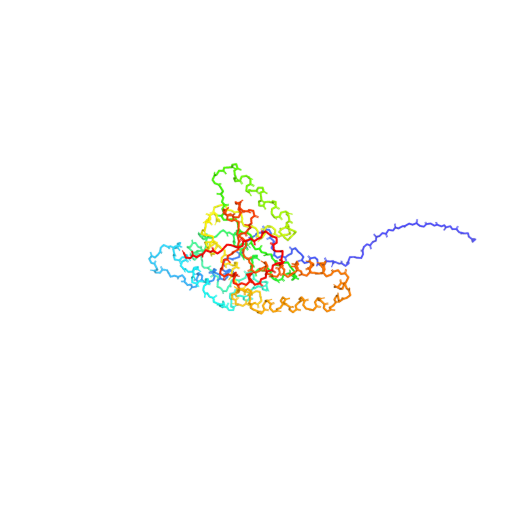22.793 1.00 32.97 281 ILE A N 1
ATOM 2354 C CA . ILE A 1 281 ? -11.772 -9.269 21.604 1.00 32.97 281 ILE A CA 1
ATOM 2355 C C . ILE A 1 281 ? -13.065 -8.572 21.198 1.00 32.97 281 ILE A C 1
ATOM 2357 O O . ILE A 1 281 ? -13.947 -9.157 20.575 1.00 32.97 281 ILE A O 1
ATOM 2361 N N . GLY A 1 282 ? -13.242 -7.334 21.655 1.00 26.69 282 GLY A N 1
ATOM 2362 C CA . GLY A 1 282 ? -14.377 -6.525 21.235 1.00 26.69 282 GLY A CA 1
ATOM 2363 C C . GLY A 1 282 ? -14.334 -6.310 19.720 1.00 26.69 282 GLY A C 1
ATOM 2364 O O . GLY A 1 282 ? -13.453 -5.614 19.231 1.00 26.69 282 GLY A O 1
ATOM 2365 N N . ARG A 1 283 ? -15.306 -6.897 19.011 1.00 30.97 283 ARG A N 1
ATOM 2366 C CA . ARG A 1 283 ? -15.765 -6.534 17.653 1.00 30.97 283 ARG A CA 1
ATOM 2367 C C . ARG A 1 283 ? -14.722 -6.525 16.522 1.00 30.97 283 ARG A C 1
ATOM 2369 O O . ARG A 1 283 ? -14.767 -5.667 15.646 1.00 30.97 283 ARG A O 1
ATOM 2376 N N . LEU A 1 284 ? -13.843 -7.519 16.482 1.00 31.88 284 LEU A N 1
ATOM 2377 C CA . LEU A 1 284 ? -13.073 -7.866 15.283 1.00 31.88 284 LEU A CA 1
ATOM 2378 C C . LEU A 1 284 ? -13.234 -9.370 15.061 1.00 31.88 284 LEU A C 1
ATOM 2380 O O . LEU A 1 284 ? -12.555 -10.167 15.702 1.00 31.88 284 LEU A O 1
ATOM 2384 N N . CYS A 1 285 ? -14.199 -9.761 14.228 1.00 29.52 285 CYS A N 1
ATOM 2385 C CA . CYS A 1 285 ? -14.384 -11.157 13.844 1.00 29.52 285 CYS A CA 1
ATOM 2386 C C . CYS A 1 285 ? -13.740 -11.394 12.483 1.00 29.52 285 CYS A C 1
ATOM 2388 O O . CYS A 1 285 ? -14.252 -10.989 11.444 1.00 29.52 285 CYS A O 1
ATOM 2390 N N . ALA A 1 286 ? -12.619 -12.098 12.527 1.00 32.97 286 ALA A N 1
ATOM 2391 C CA . ALA A 1 286 ? -12.070 -12.833 11.411 1.00 32.97 286 ALA A CA 1
ATOM 2392 C C . ALA A 1 286 ? -13.067 -13.891 10.913 1.00 32.97 286 ALA A C 1
ATOM 2394 O O . ALA A 1 286 ? -13.611 -14.653 11.712 1.00 32.97 286 ALA A O 1
ATOM 2395 N N . ARG A 1 287 ? -13.286 -13.978 9.600 1.00 27.20 287 ARG A N 1
ATOM 2396 C CA . ARG A 1 287 ? -13.954 -15.128 8.971 1.00 27.20 287 ARG A CA 1
ATOM 2397 C C . ARG A 1 287 ? -12.934 -15.934 8.192 1.00 27.20 287 ARG A C 1
ATOM 2399 O O . ARG A 1 287 ? -12.169 -15.270 7.509 1.00 27.20 287 ARG A O 1
ATOM 2406 N N . PRO A 1 288 ? -12.962 -17.282 8.223 1.00 23.84 288 PRO A N 1
ATOM 2407 C CA . PRO A 1 288 ? -12.249 -18.160 7.302 1.00 23.84 288 PRO A CA 1
ATOM 2408 C C . PRO A 1 288 ? -12.957 -18.258 5.945 1.00 23.84 288 PRO A C 1
ATOM 2410 O O . PRO A 1 288 ? -14.177 -18.369 5.871 1.00 23.84 288 PRO A O 1
ATOM 2413 N N . LEU A 1 289 ? -12.174 -18.238 4.869 1.00 25.58 289 LEU A N 1
ATOM 2414 C CA . LEU A 1 289 ? -12.584 -18.502 3.497 1.00 25.58 289 LEU A CA 1
ATOM 2415 C C . LEU A 1 289 ? -11.774 -19.714 3.052 1.00 25.58 289 LEU A C 1
ATOM 2417 O O . LEU A 1 289 ? -10.579 -19.619 2.774 1.00 25.58 289 LEU A O 1
ATOM 2421 N N . TRP A 1 290 ? -12.431 -20.868 3.085 1.00 22.39 290 TRP A N 1
ATOM 2422 C CA . TRP A 1 290 ? -11.977 -22.051 2.373 1.00 22.39 290 TRP A CA 1
ATOM 2423 C C . TRP A 1 290 ? -12.184 -21.817 0.871 1.00 22.39 290 TRP A C 1
ATOM 2425 O O . TRP A 1 290 ? -13.272 -21.395 0.489 1.00 22.39 290 TRP A O 1
ATOM 2435 N N . LEU A 1 291 ? -11.104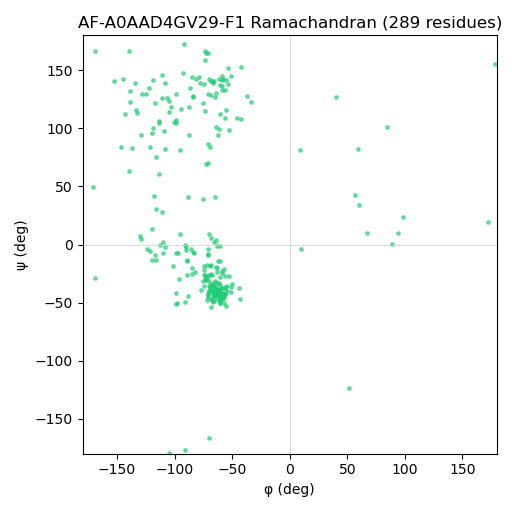 -22.068 0.116 1.00 28.75 291 LEU A N 1
ATOM 2436 C CA . LEU A 1 291 ? -10.950 -22.315 -1.332 1.00 28.75 291 LEU A CA 1
ATOM 2437 C C . LEU A 1 291 ? -12.000 -21.743 -2.299 1.00 28.75 291 LEU A C 1
ATOM 2439 O O . LEU A 1 291 ? -13.134 -22.265 -2.337 1.00 28.75 291 LEU A O 1
#

Radius of gyration: 24.49 Å; Cα contacts (8 Å, |Δi|>4): 291; chains: 1; bounding box: 49×79×84 Å

Mean predicted aligned error: 13.54 Å

Organism: Aspergillus nanangensis (NCBI:txid2582783)

Sequence (291 aa):
MSDDDTSDDDSGSDHRGDYDWRTDYLSDDDHIPWGVLPIEQYLINTWDYASVEPPAQQRVRLLGQFLRLDRFPEEWCSRFRNALVPARFPTVAENRLILWPWRSQDMRLKAWKILQQPHKNQTDEFPFLFRTYYSVDKQQRALDDEKIKNWIASTKRFKRAKEFVYFDDAELFNFGPHWQRLYEVIPEVVGPRSGSCERKQSPSETDIWMFKRGLFMLKESLSDVWRDGSKRVIEVASEDLRTMVIKSYLLIADQVAFETDHLSVPLSWLSLVEQFDGLIIGRLCARPLWL

Foldseek 3Di:
DDDDDDDDDDDDDDPPPPPPPVPPDDPPPLAQAQQLALLSVQQQVPDDPPDPDQLLVSLVVSLVVVLPDQFGPCQNLVPLPDDSDHSDHDDPVCCVRHNVVQDDRVLVSLLVCLSNVCPPDPDQQAAAEEEQAADPDPVLNVVVVVLVVVVLVVDPNSVVQVSNRYHDDCVQRNNAVVNVCVSSRRVSNQADDPPHRGTLDACDVVVVVVLVVQLVVLCVVCVVCCVVCVPVSCVVSVVSSVRSNSSSWHWYNHPVCSVQVATETDDVRPPPVVVDPDDDPDGHDYDDDDD